Protein AF-A0A067MQ45-F1 (afdb_monomer_lite)

Foldseek 3Di:
DDDPVVLVVLVVCLVVVHDQLDADPQNDGQLLVCLLVLPLSSNLSSVVSPHDQAPDRVPQQGGSLLSLLLNLVPPNSLSSNVSVVVSVDDQCDAGPQQDGSLLSNLLNLPLVSNLSSLVSPHDQCRAGNQRDGSLLNNLQDADPCLVSSLSNNVSSVVSPRDQCGQTNVRDGSLNSNVVNVVPSSNVSSVVVPRDPDPPPPD

InterPro domains:
  IPR002110 Ankyrin repeat [PF12796] (8-52)
  IPR002110 Ankyrin repeat [PF12796] (65-139)
  IPR002110 Ankyrin repeat [PR01415] (27-42)
  IPR002110 Ankyrin repeat [PR01415] (152-166)
  IPR002110 Ankyrin repeat [PS50088] (26-58)
  IPR002110 Ankyrin repeat [PS50088] (97-129)
  IPR002110 Ankyrin repeat [PS50088] (169-196)
  IPR002110 Ankyrin repeat [SM00248] (26-56)
  IPR002110 Ankyrin repeat [SM00248] (60-93)
  IPR002110 Ankyrin repeat [SM00248] (97-126)
  IPR002110 Ankyrin repeat [SM00248] (130-165)
  IPR002110 Ankyrin repeat [SM00248] (169-198)
  IPR036770 Ankyrin repeat-containing domain superfamily [G3DSA:1.25.40.20] (3-74)
  IPR036770 Ankyrin repeat-containing domain superfamily [G3DSA:1.25.40.20] (75-199)
  IPR036770 Ankyrin repeat-containing domain superfamily [SSF48403] (8-195)

pLDDT: mean 80.46, std 13.32, range [39.53, 97.0]

Radius of gyration: 18.68 Å; chains: 1; bounding box: 40×32×55 Å

Organism: Botryobasidium botryosum (strain FD-172 SS1) (NCBI:txid930990)

Structure (mmCIF, N/CA/C/O backbone):
data_AF-A0A067MQ45-F1
#
_entry.id   AF-A0A067MQ45-F1
#
loop_
_atom_site.group_PDB
_atom_site.id
_atom_site.type_symbol
_atom_site.label_atom_id
_atom_site.label_alt_id
_atom_site.label_comp_id
_atom_site.label_asym_id
_atom_site.label_entity_id
_atom_site.label_seq_id
_atom_site.pdbx_PDB_ins_code
_atom_site.Cartn_x
_atom_site.Cartn_y
_atom_site.Cartn_z
_atom_site.occupancy
_atom_site.B_iso_or_equiv
_atom_site.auth_seq_id
_atom_site.auth_comp_id
_atom_site.auth_asym_id
_atom_site.auth_atom_id
_atom_site.pdbx_PDB_model_num
ATOM 1 N N 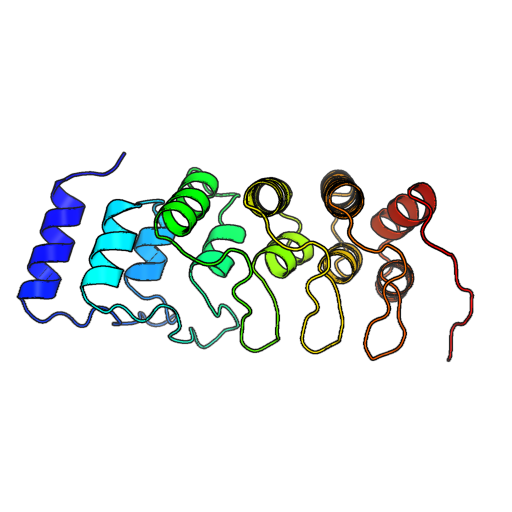. MET A 1 1 ? 11.418 15.035 -13.077 1.00 39.53 1 MET A N 1
ATOM 2 C CA . MET A 1 1 ? 11.837 15.432 -14.441 1.00 39.53 1 MET A CA 1
ATOM 3 C C . MET A 1 1 ? 12.408 14.201 -15.114 1.00 39.53 1 MET A C 1
ATOM 5 O O . MET A 1 1 ? 13.489 13.767 -14.723 1.00 39.53 1 MET A O 1
ATOM 9 N N . ASP A 1 2 ? 11.656 13.611 -16.039 1.00 48.12 2 ASP A N 1
ATOM 10 C CA . ASP A 1 2 ? 12.156 12.542 -16.904 1.00 48.12 2 ASP A CA 1
ATOM 11 C C . ASP A 1 2 ? 13.201 13.129 -17.858 1.00 48.12 2 ASP A C 1
ATOM 13 O O . ASP A 1 2 ? 12.952 14.132 -18.528 1.00 48.12 2 ASP A O 1
ATOM 17 N N . HIS A 1 3 ? 14.404 12.555 -17.842 1.00 52.81 3 HIS A N 1
ATOM 18 C CA . HIS A 1 3 ? 15.462 12.908 -18.783 1.00 52.81 3 HIS A CA 1
ATOM 19 C C . HIS A 1 3 ? 15.323 11.986 -20.002 1.00 52.81 3 HIS A C 1
ATOM 21 O O . HIS A 1 3 ? 15.356 10.767 -19.803 1.00 52.81 3 HIS A O 1
ATOM 27 N N . PRO A 1 4 ? 15.213 12.519 -21.233 1.00 56.16 4 PRO A N 1
ATOM 28 C CA . PRO A 1 4 ? 15.066 11.706 -22.448 1.00 56.16 4 PRO A CA 1
ATOM 29 C C . PRO A 1 4 ? 16.222 10.707 -22.628 1.00 56.16 4 PRO A C 1
ATOM 31 O O . PRO A 1 4 ? 16.017 9.588 -23.090 1.00 56.16 4 PRO A O 1
ATOM 34 N N . ASP A 1 5 ? 17.409 11.060 -22.131 1.00 58.41 5 ASP A N 1
ATOM 35 C CA . ASP A 1 5 ? 18.609 10.216 -22.159 1.00 58.41 5 ASP A CA 1
ATOM 36 C C . ASP A 1 5 ? 18.443 8.912 -21.352 1.00 58.41 5 ASP A C 1
ATOM 38 O O . ASP A 1 5 ? 19.086 7.903 -21.638 1.00 58.41 5 ASP A O 1
ATOM 42 N N . GLY A 1 6 ? 17.587 8.915 -20.322 1.00 65.50 6 GLY A N 1
ATOM 43 C CA . GLY A 1 6 ? 17.331 7.742 -19.484 1.00 65.50 6 GLY A CA 1
ATOM 44 C C . GLY A 1 6 ? 16.477 6.691 -20.191 1.00 65.50 6 GLY A C 1
ATOM 45 O O . GLY A 1 6 ? 16.764 5.500 -20.087 1.00 65.50 6 GLY A O 1
ATOM 46 N N . GLU A 1 7 ? 15.461 7.124 -20.937 1.00 68.00 7 GLU A N 1
ATOM 47 C CA . GLU A 1 7 ? 14.627 6.236 -21.755 1.00 68.00 7 GLU A CA 1
ATOM 48 C C . GLU A 1 7 ? 15.438 5.635 -22.903 1.00 68.00 7 GLU A C 1
ATOM 50 O O . GLU A 1 7 ? 15.385 4.427 -23.131 1.00 68.00 7 GLU A O 1
ATOM 55 N N . GLU A 1 8 ? 16.245 6.462 -23.573 1.00 71.12 8 GLU A N 1
ATOM 56 C CA . GLU A 1 8 ? 17.115 6.032 -24.667 1.00 71.12 8 GLU A CA 1
ATOM 57 C C . GLU A 1 8 ? 18.181 5.035 -24.183 1.00 71.12 8 GLU A C 1
ATOM 59 O O . GLU A 1 8 ? 18.433 4.025 -24.841 1.00 71.12 8 GLU A O 1
ATOM 64 N N . ALA A 1 9 ? 18.733 5.236 -22.982 1.00 69.88 9 ALA A N 1
ATOM 65 C CA . ALA A 1 9 ? 19.651 4.284 -22.363 1.00 69.88 9 ALA A CA 1
ATOM 66 C C . ALA A 1 9 ? 18.974 2.945 -22.014 1.00 69.88 9 ALA A C 1
ATOM 68 O O . ALA A 1 9 ? 19.552 1.886 -22.264 1.00 69.88 9 ALA A O 1
ATOM 69 N N . VAL A 1 10 ? 17.753 2.963 -21.462 1.00 72.38 10 VAL A N 1
ATOM 70 C CA . VAL A 1 10 ? 16.999 1.730 -21.166 1.00 72.38 10 VAL A CA 1
ATOM 71 C C . VAL A 1 10 ? 16.640 0.993 -22.459 1.00 72.38 10 VAL A C 1
ATOM 73 O O . VAL A 1 10 ? 16.817 -0.225 -22.525 1.00 72.38 10 VAL A O 1
ATOM 76 N N . LEU A 1 11 ? 16.206 1.713 -23.500 1.00 75.62 11 LEU A N 1
ATOM 77 C CA . LEU A 1 11 ? 15.949 1.173 -24.840 1.00 75.62 11 LEU A CA 1
ATOM 78 C C . LEU A 1 11 ? 17.195 0.489 -25.411 1.00 75.62 11 LEU A C 1
ATOM 80 O O . LEU A 1 11 ? 17.139 -0.693 -25.750 1.00 75.62 11 LEU A O 1
ATOM 84 N N . ALA A 1 12 ? 18.323 1.201 -25.442 1.00 75.75 12 ALA A N 1
ATOM 85 C CA . ALA A 1 12 ? 19.580 0.696 -25.983 1.00 75.75 12 ALA A CA 1
ATOM 86 C C . ALA A 1 1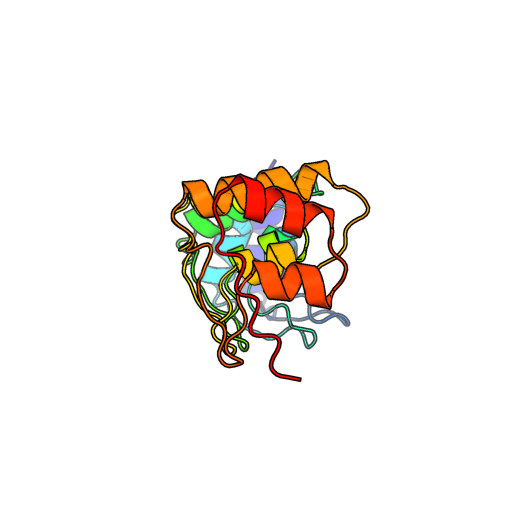2 ? 20.080 -0.550 -25.236 1.00 75.75 12 ALA A C 1
ATOM 88 O O . ALA A 1 12 ? 20.559 -1.496 -25.861 1.00 75.75 12 ALA A O 1
ATOM 89 N N . LEU A 1 13 ? 19.940 -0.587 -23.906 1.00 74.62 13 LEU A N 1
ATOM 90 C CA . LEU A 1 13 ? 20.310 -1.754 -23.101 1.00 74.62 13 LEU A CA 1
ATOM 91 C C . LEU A 1 13 ? 19.409 -2.959 -23.397 1.00 74.62 13 LEU A C 1
ATOM 93 O O . LEU A 1 13 ? 19.915 -4.069 -23.558 1.00 74.62 13 LEU A O 1
ATOM 97 N N . CYS A 1 14 ? 18.094 -2.755 -23.514 1.00 75.69 14 CYS A N 1
ATOM 98 C CA . CYS A 1 14 ? 17.163 -3.830 -23.863 1.00 75.69 14 CYS A CA 1
ATOM 99 C C . CYS A 1 14 ? 17.431 -4.373 -25.277 1.00 75.69 14 CYS A C 1
ATOM 101 O O . CYS A 1 14 ? 17.439 -5.587 -25.472 1.00 75.69 14 CYS A O 1
ATOM 103 N N . ASP A 1 15 ? 17.695 -3.495 -26.250 1.00 82.69 15 ASP A N 1
ATOM 104 C CA . ASP A 1 15 ? 18.015 -3.878 -27.635 1.00 82.69 15 ASP A CA 1
ATOM 105 C C . ASP A 1 15 ? 19.365 -4.605 -27.742 1.00 82.69 15 ASP A C 1
ATOM 107 O O . ASP A 1 15 ? 19.533 -5.492 -28.579 1.00 82.69 15 ASP A O 1
ATOM 111 N N . ALA A 1 16 ? 20.308 -4.300 -26.846 1.00 82.19 16 ALA A N 1
ATOM 112 C CA . ALA A 1 16 ? 21.576 -5.015 -26.710 1.00 82.19 16 ALA A CA 1
ATOM 113 C C . ALA A 1 16 ? 21.449 -6.385 -26.005 1.00 82.19 16 ALA A C 1
ATOM 115 O O . ALA A 1 16 ? 22.457 -7.064 -25.799 1.00 82.19 16 ALA A O 1
ATOM 116 N N . GLY A 1 17 ? 20.235 -6.808 -25.634 1.00 77.81 17 GLY A N 1
ATOM 117 C CA . GLY A 1 17 ? 19.975 -8.094 -24.985 1.00 77.81 17 GLY A CA 1
ATOM 118 C C . GLY A 1 17 ? 20.207 -8.096 -23.473 1.00 77.81 17 GLY A C 1
ATOM 119 O O . GLY A 1 17 ? 20.392 -9.167 -22.890 1.00 77.81 17 GLY A O 1
ATOM 120 N N . ALA A 1 18 ? 20.213 -6.928 -22.819 1.00 81.69 18 ALA A N 1
ATOM 121 C CA . ALA A 1 18 ? 20.255 -6.872 -21.363 1.00 81.69 18 ALA A CA 1
ATOM 122 C C . ALA A 1 18 ? 19.034 -7.583 -20.763 1.00 81.69 18 ALA A C 1
ATOM 124 O O . ALA A 1 18 ? 17.902 -7.432 -21.224 1.00 81.69 18 ALA A O 1
ATOM 125 N N . ASN A 1 19 ? 19.261 -8.345 -19.695 1.00 81.50 19 ASN A N 1
ATOM 126 C CA . ASN A 1 19 ? 18.177 -8.963 -18.948 1.00 81.50 19 ASN A CA 1
ATOM 127 C C . ASN A 1 19 ? 17.390 -7.876 -18.194 1.00 81.50 19 ASN A C 1
ATOM 129 O O . ASN A 1 19 ? 17.877 -7.341 -17.198 1.00 81.50 19 ASN A O 1
ATOM 133 N N . VAL A 1 20 ? 16.170 -7.583 -18.652 1.00 80.75 20 VAL A N 1
ATOM 134 C CA . VAL A 1 20 ? 15.252 -6.591 -18.054 1.00 80.75 20 VAL A CA 1
ATOM 135 C C . VAL A 1 20 ? 14.877 -6.900 -16.600 1.00 80.75 20 VAL A C 1
ATOM 137 O O . VAL A 1 20 ? 14.512 -5.996 -15.852 1.00 80.75 20 VAL A O 1
ATOM 140 N N . ASP A 1 21 ? 15.047 -8.158 -16.191 1.00 78.00 21 ASP A N 1
ATOM 141 C CA . ASP A 1 21 ? 14.803 -8.665 -14.841 1.00 78.00 21 ASP A CA 1
ATOM 142 C C . ASP A 1 21 ? 16.099 -8.962 -14.075 1.00 78.00 21 ASP A C 1
ATOM 144 O O . ASP A 1 21 ? 16.091 -9.732 -13.110 1.00 78.00 21 ASP A O 1
ATOM 148 N N . ALA A 1 22 ? 17.240 -8.426 -14.515 1.00 81.75 22 ALA A N 1
ATOM 149 C CA . ALA A 1 22 ? 18.477 -8.544 -13.756 1.00 81.75 22 ALA A CA 1
ATOM 150 C C . ALA A 1 22 ? 18.277 -7.929 -12.366 1.00 81.75 22 ALA A C 1
ATOM 152 O O . ALA A 1 22 ? 17.942 -6.754 -12.249 1.00 81.75 22 ALA A O 1
ATOM 153 N N . ALA A 1 23 ? 18.465 -8.730 -11.323 1.00 76.94 23 ALA A N 1
ATOM 154 C CA . ALA A 1 23 ? 18.352 -8.278 -9.947 1.00 76.94 23 ALA A CA 1
ATOM 155 C C . ALA A 1 23 ? 19.742 -7.984 -9.368 1.00 76.94 23 ALA A C 1
ATOM 157 O O . ALA A 1 23 ? 20.700 -8.708 -9.654 1.00 76.94 23 ALA A O 1
ATOM 158 N N . ASP A 1 24 ? 19.851 -6.928 -8.561 1.00 76.56 24 ASP A N 1
ATOM 159 C CA . ASP A 1 24 ? 21.044 -6.663 -7.756 1.00 76.56 24 ASP A CA 1
ATOM 160 C C . ASP A 1 24 ? 21.171 -7.663 -6.584 1.00 76.56 24 ASP A C 1
ATOM 162 O O . ASP A 1 24 ? 20.350 -8.565 -6.401 1.00 76.56 24 ASP A O 1
ATOM 166 N N . VAL A 1 25 ? 22.205 -7.498 -5.753 1.00 72.50 25 VAL A N 1
ATOM 167 C CA . VAL A 1 25 ? 22.440 -8.341 -4.560 1.00 72.50 25 VAL A CA 1
ATOM 168 C C . VAL A 1 25 ? 21.334 -8.246 -3.499 1.00 72.50 25 VAL A C 1
ATOM 170 O O . VAL A 1 25 ? 21.333 -9.019 -2.546 1.00 72.50 25 VAL A O 1
ATOM 173 N N . HIS A 1 26 ? 20.416 -7.292 -3.643 1.00 65.94 26 HIS A N 1
ATOM 174 C CA . HIS A 1 26 ? 19.268 -7.075 -2.771 1.00 65.94 26 HIS A CA 1
ATOM 175 C C . HIS A 1 26 ? 17.949 -7.511 -3.427 1.00 65.94 26 HIS A C 1
ATOM 177 O O . HIS A 1 26 ? 16.891 -7.366 -2.819 1.00 65.94 26 HIS A O 1
ATOM 183 N N . GLY A 1 27 ? 17.990 -8.055 -4.647 1.00 70.81 27 GLY A N 1
ATOM 184 C CA . GLY A 1 27 ? 16.801 -8.474 -5.382 1.00 70.81 27 GLY A CA 1
ATOM 185 C C . GLY A 1 27 ? 16.103 -7.349 -6.158 1.00 70.81 27 GLY A C 1
ATOM 186 O O . GLY A 1 27 ? 15.034 -7.587 -6.717 1.00 70.81 27 GLY A O 1
ATOM 187 N N . HIS A 1 28 ? 16.665 -6.137 -6.224 1.00 73.81 28 HIS A N 1
ATOM 188 C CA . HIS A 1 28 ? 16.065 -5.023 -6.958 1.00 73.81 28 HIS A CA 1
ATOM 189 C C . HIS A 1 28 ? 16.330 -5.134 -8.459 1.00 73.81 28 HIS A C 1
ATOM 191 O O . HIS A 1 28 ? 17.472 -5.214 -8.909 1.00 73.81 28 HIS A O 1
ATOM 197 N N . THR A 1 29 ? 15.255 -5.077 -9.239 1.00 79.38 29 THR A N 1
ATOM 198 C CA . THR A 1 29 ? 15.286 -5.056 -10.710 1.00 79.38 29 THR A CA 1
ATOM 199 C C . THR A 1 29 ? 15.282 -3.621 -11.254 1.00 79.38 29 THR A C 1
ATOM 201 O O . THR A 1 29 ? 14.908 -2.693 -10.530 1.00 79.38 29 THR A O 1
ATOM 204 N N . PRO A 1 30 ? 15.602 -3.397 -12.545 1.00 81.12 30 PRO A N 1
ATOM 205 C CA . PRO A 1 30 ? 15.417 -2.103 -13.203 1.00 81.12 30 PRO A CA 1
ATOM 206 C C . PRO A 1 30 ? 14.037 -1.475 -12.959 1.00 81.12 30 PRO A C 1
ATOM 208 O O . PRO A 1 30 ? 13.935 -0.262 -12.776 1.00 81.12 30 PRO A O 1
ATOM 211 N N . LEU A 1 31 ? 12.985 -2.299 -12.874 1.00 79.88 31 LEU A N 1
ATOM 212 C CA . LEU A 1 31 ? 11.622 -1.844 -12.594 1.00 79.88 31 LEU A CA 1
ATOM 213 C C . LEU A 1 31 ? 11.489 -1.231 -11.189 1.00 79.88 31 LEU A C 1
ATOM 215 O O . LEU A 1 31 ? 10.823 -0.210 -11.035 1.00 79.88 31 LEU A O 1
ATOM 219 N N . HIS A 1 32 ? 12.175 -1.781 -10.180 1.00 76.31 32 HIS A N 1
ATOM 220 C CA . HIS A 1 32 ? 12.208 -1.199 -8.832 1.00 76.31 32 HIS A CA 1
ATOM 221 C C . HIS A 1 32 ? 12.852 0.189 -8.835 1.00 76.31 32 HIS A C 1
ATOM 223 O O . HIS A 1 32 ? 12.343 1.108 -8.195 1.00 76.31 32 HIS A O 1
ATOM 229 N N . TYR A 1 33 ? 13.938 0.370 -9.589 1.00 78.69 33 TYR A N 1
ATOM 230 C CA . TYR A 1 33 ? 14.599 1.670 -9.704 1.00 78.69 33 TYR A CA 1
ATOM 231 C C . TYR A 1 33 ? 13.775 2.683 -10.500 1.00 78.69 33 TYR A C 1
ATOM 233 O O . TYR A 1 33 ? 13.731 3.851 -10.118 1.00 78.69 33 TYR A O 1
ATOM 241 N N . ALA A 1 34 ? 13.095 2.260 -11.568 1.00 79.56 34 ALA A N 1
ATOM 242 C CA . ALA A 1 34 ? 12.186 3.123 -12.325 1.00 79.56 34 ALA A CA 1
ATOM 243 C C . ALA A 1 34 ? 11.055 3.655 -11.432 1.00 79.56 34 ALA A C 1
ATOM 245 O O . ALA A 1 34 ? 10.791 4.861 -11.408 1.00 79.56 34 ALA A O 1
ATOM 246 N N . VAL A 1 35 ? 10.472 2.773 -10.614 1.00 77.81 35 VAL A N 1
ATOM 247 C CA . VAL A 1 35 ? 9.487 3.140 -9.592 1.00 77.81 35 VAL A CA 1
ATOM 248 C C . VAL A 1 35 ? 10.094 4.050 -8.534 1.00 77.81 35 VAL A C 1
ATOM 250 O O . VAL A 1 35 ? 9.518 5.088 -8.236 1.00 77.81 35 VAL A O 1
ATOM 253 N N . TRP A 1 36 ? 11.282 3.741 -8.014 1.00 75.44 36 TRP A N 1
ATOM 254 C CA . TRP A 1 36 ? 11.955 4.598 -7.035 1.00 75.44 36 TRP A CA 1
ATOM 255 C C . TRP A 1 36 ? 12.195 6.023 -7.549 1.00 75.44 36 TRP A C 1
ATOM 257 O O . TRP A 1 36 ? 12.097 6.994 -6.798 1.00 75.44 36 TRP A O 1
ATOM 267 N N . ARG A 1 37 ? 12.464 6.162 -8.850 1.00 75.56 37 ARG A N 1
ATOM 268 C CA . ARG A 1 37 ? 12.640 7.455 -9.517 1.00 75.56 37 ARG A CA 1
ATOM 269 C C . ARG A 1 37 ? 11.327 8.171 -9.826 1.00 75.56 37 ARG A C 1
ATOM 271 O O . ARG A 1 37 ? 11.386 9.366 -10.104 1.00 75.56 37 ARG A O 1
ATOM 278 N N . GLY A 1 38 ? 10.187 7.485 -9.761 1.00 72.06 38 GLY A N 1
ATOM 279 C CA . GLY A 1 38 ? 8.877 8.016 -10.142 1.00 72.06 38 GLY A CA 1
ATOM 280 C C . GLY A 1 38 ? 8.644 8.104 -11.654 1.00 72.06 38 GLY A C 1
ATOM 281 O O . GLY A 1 38 ? 7.696 8.756 -12.078 1.00 72.06 38 GLY A O 1
ATOM 282 N N . SER A 1 39 ? 9.489 7.468 -12.471 1.00 77.50 39 SER A N 1
ATOM 283 C CA . SER A 1 39 ? 9.474 7.627 -13.932 1.00 77.50 39 SER A CA 1
ATOM 284 C C . SER A 1 39 ? 8.424 6.725 -14.588 1.00 77.50 39 SER A C 1
ATOM 286 O O . SER A 1 39 ? 8.644 5.520 -14.745 1.00 77.50 39 SER A O 1
ATOM 288 N N . ALA A 1 40 ? 7.286 7.304 -14.987 1.00 73.25 40 ALA A N 1
ATOM 289 C CA . ALA A 1 40 ? 6.215 6.587 -15.690 1.00 73.25 40 ALA A CA 1
ATOM 290 C C . ALA A 1 40 ? 6.706 5.969 -16.997 1.00 73.25 40 ALA A C 1
ATOM 292 O O . ALA A 1 40 ? 6.447 4.795 -17.266 1.00 73.25 40 ALA A O 1
ATOM 293 N N . SER A 1 41 ? 7.459 6.73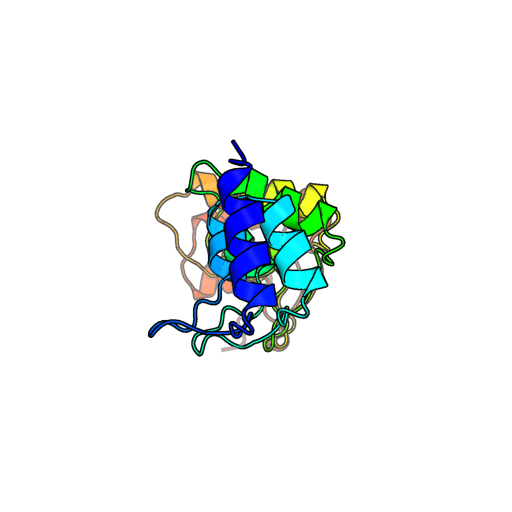8 -17.784 1.00 77.06 41 SER A N 1
ATOM 294 C CA . SER A 1 41 ? 7.983 6.280 -19.066 1.00 77.06 41 SER A CA 1
ATOM 295 C C . SER A 1 41 ? 8.921 5.088 -18.911 1.00 77.06 41 SER A C 1
ATOM 297 O O . SER A 1 41 ? 8.790 4.110 -19.643 1.00 77.06 41 SER A O 1
ATOM 299 N N . ALA A 1 42 ? 9.832 5.118 -17.930 1.00 79.81 42 ALA A N 1
ATOM 300 C CA . ALA A 1 42 ? 10.743 4.002 -17.689 1.00 79.81 42 ALA A CA 1
ATOM 301 C C . ALA A 1 42 ? 9.998 2.748 -17.203 1.00 79.81 42 ALA A C 1
ATOM 303 O O . ALA A 1 42 ? 10.322 1.643 -17.634 1.00 79.81 42 ALA A O 1
ATOM 304 N N . VAL A 1 43 ? 8.978 2.907 -16.351 1.00 78.44 43 VAL A N 1
ATOM 305 C CA . VAL A 1 43 ? 8.103 1.804 -15.918 1.00 78.44 43 VAL A CA 1
ATOM 306 C C . VAL A 1 43 ? 7.399 1.171 -17.121 1.00 78.44 43 VAL A C 1
ATOM 308 O O . VAL A 1 43 ? 7.480 -0.042 -17.310 1.00 78.44 43 VAL A O 1
ATOM 311 N N . GLN A 1 44 ? 6.762 1.985 -17.963 1.00 77.00 44 GLN A N 1
ATOM 312 C CA . GLN A 1 44 ? 6.063 1.533 -19.168 1.00 77.00 44 GLN A CA 1
ATOM 313 C C . GLN A 1 44 ? 6.993 0.826 -20.147 1.00 77.00 44 GLN A C 1
ATOM 315 O O . GLN A 1 44 ? 6.689 -0.259 -20.642 1.00 77.00 44 GLN A O 1
ATOM 320 N N . LEU A 1 45 ? 8.156 1.421 -20.399 1.00 81.00 45 LEU A N 1
ATOM 321 C CA . LEU A 1 45 ? 9.155 0.870 -21.294 1.00 81.00 45 LEU A CA 1
ATOM 322 C C . LEU A 1 45 ? 9.628 -0.503 -20.808 1.00 81.00 45 LEU A C 1
ATOM 324 O O . LEU A 1 45 ? 9.583 -1.461 -21.575 1.00 81.00 45 LEU A O 1
ATOM 328 N N . LEU A 1 46 ? 10.015 -0.629 -19.537 1.00 80.50 46 LEU A N 1
ATOM 329 C CA . LEU A 1 46 ? 10.471 -1.901 -18.972 1.00 80.50 46 LEU A CA 1
ATOM 330 C C . LEU A 1 46 ? 9.386 -2.983 -19.057 1.00 80.50 46 LEU A C 1
ATOM 332 O O . LEU A 1 46 ? 9.676 -4.109 -19.462 1.00 80.50 46 LEU A O 1
ATOM 336 N N . LEU A 1 47 ? 8.129 -2.637 -18.769 1.00 77.00 47 LEU A N 1
ATOM 337 C CA . LEU A 1 47 ? 7.000 -3.563 -18.901 1.00 77.00 47 LEU A CA 1
ATOM 338 C C . LEU A 1 47 ? 6.744 -3.964 -20.359 1.00 77.00 47 LEU A C 1
ATOM 340 O O . LEU A 1 47 ? 6.538 -5.144 -20.637 1.00 77.00 47 LEU A O 1
ATOM 344 N N . SER A 1 48 ? 6.840 -3.024 -21.305 1.00 79.38 48 SER A N 1
ATOM 345 C CA . SER A 1 48 ? 6.707 -3.308 -22.743 1.00 79.38 48 SER A CA 1
ATOM 346 C C . SER A 1 48 ? 7.794 -4.254 -23.270 1.00 79.38 48 SER A C 1
ATOM 348 O O . SER A 1 48 ? 7.571 -4.980 -24.237 1.00 79.38 48 SER A O 1
ATOM 350 N N . ARG A 1 49 ? 8.961 -4.282 -22.612 1.00 80.38 49 ARG A N 1
ATOM 351 C CA . ARG A 1 49 ? 10.069 -5.205 -22.899 1.00 80.38 49 ARG A CA 1
ATOM 352 C C . ARG A 1 49 ? 9.990 -6.514 -22.105 1.00 80.38 49 ARG A C 1
ATOM 354 O O . ARG A 1 49 ? 10.916 -7.316 -22.171 1.00 80.38 49 ARG A O 1
ATOM 361 N N . GLY A 1 50 ? 8.885 -6.754 -21.398 1.00 72.81 50 GLY A N 1
ATOM 362 C C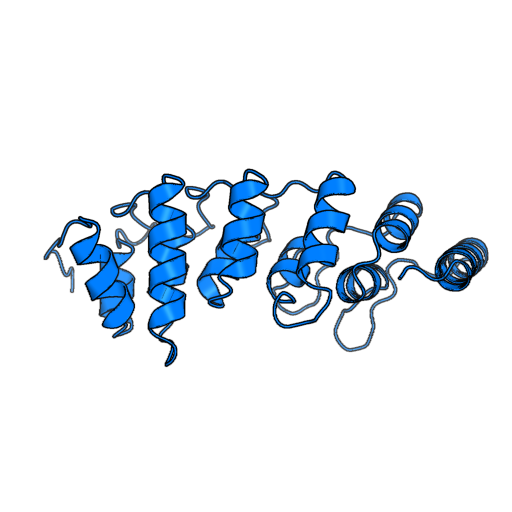A . GLY A 1 50 ? 8.621 -8.007 -20.696 1.00 72.81 50 GLY A CA 1
ATOM 363 C C . GLY A 1 50 ? 9.241 -8.102 -19.304 1.00 72.81 50 GLY A C 1
ATOM 364 O O . GLY A 1 50 ? 9.387 -9.219 -18.811 1.00 72.81 50 GLY A O 1
ATOM 365 N N . ALA A 1 51 ? 9.597 -6.975 -18.669 1.00 73.56 51 ALA A N 1
ATOM 366 C CA . ALA A 1 51 ? 9.997 -6.984 -17.264 1.00 73.56 51 ALA A CA 1
ATOM 367 C C . ALA A 1 51 ? 8.891 -7.631 -16.423 1.00 73.56 51 ALA A C 1
ATOM 369 O O . ALA A 1 51 ? 7.719 -7.247 -16.506 1.00 73.56 51 ALA A O 1
ATOM 370 N N . SER A 1 52 ? 9.245 -8.633 -15.624 1.00 65.44 52 SER A N 1
ATOM 371 C CA . SER A 1 52 ? 8.263 -9.346 -14.823 1.00 65.44 52 SER A CA 1
ATOM 372 C C . SER A 1 52 ? 7.804 -8.467 -13.662 1.00 65.44 52 SER A C 1
ATOM 374 O O . SER A 1 52 ? 8.564 -8.102 -12.767 1.00 65.44 52 SER A O 1
ATOM 376 N N . SER A 1 53 ? 6.506 -8.167 -13.643 1.00 56.81 53 SER A N 1
ATOM 377 C CA . SER A 1 53 ? 5.829 -7.395 -12.593 1.00 56.81 53 SER A CA 1
ATOM 378 C C . SER A 1 53 ? 5.889 -8.040 -11.198 1.00 56.81 53 SER A C 1
ATOM 380 O O . SER A 1 53 ? 5.496 -7.414 -10.214 1.00 56.81 53 SER A O 1
ATOM 382 N N . LEU A 1 54 ? 6.350 -9.294 -11.116 1.00 51.47 54 LEU A N 1
ATOM 383 C CA . LEU A 1 54 ? 6.129 -10.209 -9.994 1.00 51.47 54 LEU A CA 1
ATOM 384 C C . LEU A 1 54 ? 7.378 -10.987 -9.553 1.00 51.47 54 LEU A C 1
ATOM 386 O O . LEU A 1 54 ? 7.256 -11.903 -8.733 1.00 51.47 54 LEU A O 1
ATOM 390 N N . LYS A 1 55 ? 8.581 -10.699 -10.074 1.00 44.50 55 LYS A N 1
ATOM 391 C CA . LYS A 1 55 ? 9.767 -11.411 -9.577 1.00 44.50 55 LYS A CA 1
ATOM 392 C C . LYS A 1 55 ? 10.077 -10.974 -8.147 1.00 44.50 55 LYS A C 1
ATOM 394 O O . LYS A 1 55 ? 10.564 -9.874 -7.914 1.00 44.50 55 LYS A O 1
ATOM 399 N N . ARG A 1 56 ? 9.771 -11.890 -7.220 1.00 41.66 56 ARG A N 1
ATOM 400 C CA . ARG A 1 56 ? 10.198 -11.947 -5.817 1.00 41.66 56 ARG A CA 1
ATOM 401 C C . ARG A 1 56 ? 11.587 -11.326 -5.646 1.00 41.66 56 ARG A C 1
ATOM 403 O O . ARG A 1 56 ? 12.583 -11.967 -5.975 1.00 41.66 56 ARG A O 1
ATOM 410 N N . ALA A 1 57 ? 11.650 -10.138 -5.050 1.00 43.56 57 ALA A N 1
ATOM 411 C CA . ALA A 1 57 ? 12.737 -9.890 -4.118 1.00 43.56 57 ALA A CA 1
ATOM 412 C C . ALA A 1 57 ? 12.566 -10.911 -2.978 1.00 43.56 57 ALA A C 1
ATOM 414 O O . ALA A 1 57 ? 11.439 -11.195 -2.563 1.00 43.56 57 ALA A O 1
ATOM 415 N N . GLU A 1 58 ? 13.655 -11.519 -2.512 1.00 44.12 58 GLU A N 1
ATOM 416 C CA . GLU A 1 58 ? 13.641 -12.580 -1.488 1.00 44.12 58 GLU A CA 1
ATOM 417 C C . GLU A 1 58 ? 13.033 -12.142 -0.137 1.00 44.12 58 GLU A C 1
ATOM 419 O O . GLU A 1 58 ? 12.834 -12.969 0.748 1.00 44.12 58 GLU A O 1
ATOM 424 N N . SER A 1 59 ? 12.682 -10.864 0.018 1.00 47.59 59 SER A N 1
ATOM 425 C CA . SER A 1 59 ? 12.143 -10.254 1.229 1.00 47.59 59 SER A CA 1
ATOM 426 C C . SER A 1 59 ? 10.780 -9.596 0.985 1.00 47.59 59 SER A C 1
ATOM 428 O O . SER A 1 59 ? 10.720 -8.394 0.783 1.00 47.59 59 SER A O 1
ATOM 430 N N . ASP A 1 60 ? 9.684 -10.362 1.019 1.00 49.69 60 ASP A N 1
ATOM 431 C CA . ASP A 1 60 ? 8.268 -9.938 1.170 1.00 49.69 60 ASP A CA 1
ATOM 432 C C . ASP A 1 60 ? 7.675 -8.843 0.239 1.00 49.69 60 ASP A C 1
ATOM 434 O O . ASP A 1 60 ? 6.454 -8.709 0.147 1.00 49.69 60 ASP A O 1
ATOM 438 N N . ILE A 1 61 ? 8.475 -8.099 -0.522 1.00 53.69 61 ILE A N 1
ATOM 439 C CA . ILE A 1 61 ? 8.083 -6.995 -1.397 1.00 53.69 61 ILE A CA 1
ATOM 440 C C . ILE A 1 61 ? 7.687 -7.615 -2.740 1.00 53.69 61 ILE A C 1
ATOM 442 O O . ILE A 1 61 ? 8.506 -7.852 -3.624 1.00 53.69 61 ILE A O 1
ATOM 446 N N . CYS A 1 62 ? 6.404 -7.967 -2.849 1.00 61.84 62 CYS A N 1
ATOM 447 C CA . CYS A 1 62 ? 5.887 -8.786 -3.948 1.00 61.84 62 CYS A CA 1
ATOM 448 C C . CYS A 1 62 ? 5.496 -8.000 -5.212 1.00 61.84 62 CYS A C 1
ATOM 450 O O . CYS A 1 62 ? 5.342 -8.623 -6.258 1.00 61.84 62 CYS A O 1
ATOM 452 N N . SER A 1 63 ? 5.310 -6.672 -5.161 1.00 68.75 63 SER A N 1
ATOM 453 C CA . SER A 1 63 ? 5.063 -5.888 -6.382 1.00 68.75 63 SER A CA 1
ATOM 454 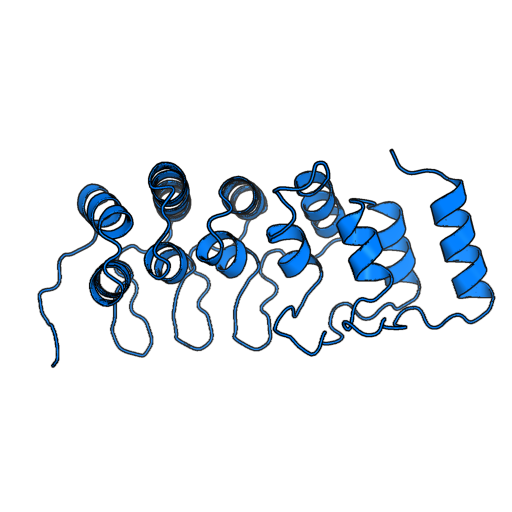C C . SER A 1 63 ? 5.656 -4.472 -6.327 1.00 68.75 63 SER A C 1
ATOM 456 O O . SER A 1 63 ? 5.744 -3.881 -5.246 1.00 68.75 63 SER A O 1
ATOM 458 N N . PRO A 1 64 ? 6.008 -3.882 -7.483 1.00 71.69 64 PRO A N 1
ATOM 459 C CA . PRO A 1 64 ? 6.446 -2.492 -7.584 1.00 71.69 64 PRO A CA 1
ATOM 460 C C . PRO A 1 64 ? 5.478 -1.482 -6.948 1.00 71.69 64 PRO A C 1
ATOM 462 O O . PRO A 1 64 ? 5.928 -0.496 -6.369 1.00 71.69 64 PRO A O 1
ATOM 465 N N . LEU A 1 65 ? 4.164 -1.747 -6.963 1.00 76.44 65 LEU A N 1
ATOM 466 C CA . LEU A 1 65 ? 3.170 -0.882 -6.316 1.00 76.4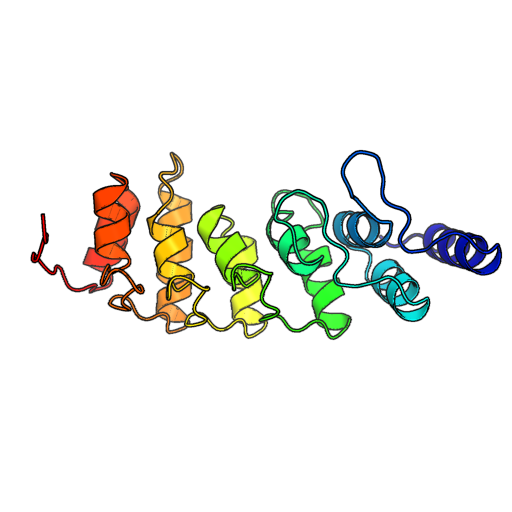4 65 LEU A CA 1
ATOM 467 C C . LEU A 1 65 ? 3.213 -0.963 -4.780 1.00 76.44 65 LEU A C 1
ATOM 469 O O . LEU A 1 65 ? 3.045 0.056 -4.105 1.00 76.44 65 LEU A O 1
ATOM 473 N N . HIS A 1 66 ? 3.518 -2.137 -4.215 1.00 77.31 66 HIS A N 1
ATOM 474 C CA . HIS A 1 66 ? 3.811 -2.265 -2.782 1.00 77.31 66 HIS A CA 1
ATOM 475 C C . HIS A 1 66 ? 5.034 -1.435 -2.399 1.00 77.31 66 HIS A C 1
ATOM 477 O O . HIS A 1 66 ? 4.987 -0.672 -1.436 1.00 77.31 66 HIS A O 1
ATOM 483 N N . TYR A 1 67 ? 6.106 -1.537 -3.191 1.00 74.12 67 TYR A N 1
ATOM 484 C CA . TYR A 1 67 ? 7.333 -0.781 -2.960 1.00 74.12 67 TYR A CA 1
ATOM 485 C C . TYR A 1 67 ? 7.086 0.732 -3.049 1.00 74.12 67 TYR A C 1
ATOM 487 O O . TYR A 1 67 ? 7.429 1.462 -2.121 1.00 74.12 67 TYR A O 1
ATOM 495 N N . ALA A 1 68 ? 6.393 1.201 -4.094 1.00 77.06 68 ALA A N 1
ATOM 496 C CA . ALA A 1 68 ? 6.028 2.610 -4.274 1.00 77.06 68 ALA A CA 1
ATOM 497 C C . ALA A 1 68 ? 5.253 3.179 -3.074 1.00 77.06 68 ALA A C 1
ATOM 499 O O . ALA A 1 68 ? 5.513 4.299 -2.635 1.00 77.06 68 ALA A O 1
ATOM 500 N N . SER A 1 69 ? 4.357 2.378 -2.492 1.00 77.06 69 SER A N 1
ATOM 501 C CA . SER A 1 69 ? 3.542 2.774 -1.337 1.00 77.06 69 SER A CA 1
ATOM 502 C C . SER A 1 69 ? 4.376 3.076 -0.083 1.00 77.06 69 SER A C 1
ATOM 504 O O . SER A 1 69 ? 3.954 3.860 0.767 1.00 77.06 69 SER A O 1
ATOM 506 N N . LEU A 1 70 ? 5.583 2.512 0.029 1.00 74.25 70 LEU A N 1
ATOM 507 C CA . LEU A 1 70 ? 6.520 2.794 1.124 1.00 74.25 70 LEU A CA 1
ATOM 508 C C . LEU A 1 70 ? 7.413 4.005 0.851 1.00 74.25 70 LEU A C 1
ATOM 510 O O . LEU A 1 70 ? 7.925 4.629 1.782 1.00 74.25 70 LEU A O 1
ATOM 514 N N . LEU A 1 71 ? 7.578 4.379 -0.417 1.00 72.88 71 LEU A N 1
ATOM 515 C CA . LEU A 1 71 ? 8.468 5.456 -0.835 1.00 72.88 71 LEU A CA 1
ATOM 516 C C . LEU A 1 71 ? 7.863 6.855 -0.686 1.00 72.88 71 LEU A C 1
ATOM 518 O O . LEU A 1 71 ? 8.504 7.820 -1.080 1.00 72.88 71 LEU A O 1
ATOM 522 N N . MET A 1 72 ? 6.687 7.033 -0.078 1.00 71.06 72 MET A N 1
ATOM 523 C CA . MET A 1 72 ? 6.078 8.370 0.079 1.00 71.06 72 MET A CA 1
ATOM 524 C C . MET A 1 72 ? 6.890 9.342 0.946 1.00 71.06 72 MET A C 1
ATOM 526 O O . MET A 1 72 ? 6.602 10.535 0.955 1.00 71.06 72 MET A O 1
ATOM 530 N N . SER A 1 73 ? 7.882 8.848 1.695 1.00 65.75 73 SER A N 1
ATOM 531 C CA . SER A 1 73 ? 8.854 9.706 2.389 1.00 65.75 73 SER A CA 1
ATOM 532 C C . SER A 1 73 ? 9.922 10.276 1.442 1.00 65.75 73 SER A C 1
ATOM 534 O O . SER A 1 73 ? 10.626 11.212 1.813 1.00 65.75 73 SER A O 1
ATOM 536 N N . HIS A 1 74 ? 10.050 9.730 0.230 1.00 65.44 74 HIS A N 1
ATOM 537 C CA . HIS A 1 74 ? 10.887 10.270 -0.834 1.00 65.44 74 HIS A CA 1
ATOM 538 C C . HIS A 1 74 ? 10.133 11.335 -1.644 1.00 65.44 74 HIS A C 1
ATOM 540 O O . HIS A 1 74 ? 8.913 11.238 -1.797 1.00 65.44 74 HIS A O 1
ATOM 546 N N . PRO A 1 75 ? 10.851 12.311 -2.234 1.00 66.06 75 PRO A N 1
ATOM 547 C CA . PRO A 1 75 ? 10.246 13.392 -3.017 1.00 66.06 75 PRO A CA 1
ATOM 548 C C . PRO A 1 75 ? 9.324 12.902 -4.143 1.00 66.06 75 PRO A C 1
ATOM 550 O O . PRO A 1 75 ? 8.326 13.551 -4.441 1.00 66.06 75 PRO A O 1
ATOM 553 N N . ASN A 1 76 ? 9.625 11.731 -4.711 1.00 69.06 76 ASN A N 1
ATOM 554 C CA . ASN A 1 76 ? 8.938 11.192 -5.884 1.00 69.06 76 ASN A CA 1
ATOM 555 C C . ASN A 1 76 ? 7.971 10.046 -5.540 1.00 69.06 76 ASN A C 1
ATOM 557 O O . ASN A 1 76 ? 7.468 9.390 -6.445 1.00 69.06 76 ASN A O 1
ATOM 561 N N . GLY A 1 77 ? 7.696 9.767 -4.259 1.00 73.50 77 GLY A N 1
ATOM 562 C CA . GLY A 1 77 ? 6.852 8.626 -3.879 1.00 73.50 77 GLY A CA 1
ATOM 563 C C . GLY A 1 77 ? 5.429 8.709 -4.442 1.00 73.50 77 GLY A C 1
ATOM 564 O O . GLY A 1 77 ? 4.913 7.731 -4.972 1.00 73.50 77 GLY A O 1
ATOM 565 N N . SER A 1 78 ? 4.820 9.899 -4.415 1.00 77.00 78 SER A N 1
ATOM 566 C CA . SER A 1 78 ? 3.496 10.125 -5.014 1.00 77.00 78 SER A CA 1
ATOM 567 C C . SER A 1 78 ? 3.513 9.958 -6.536 1.00 77.00 78 SER A C 1
ATOM 569 O O . SER A 1 78 ? 2.573 9.405 -7.102 1.00 77.00 78 SER A O 1
ATOM 571 N N . GLU A 1 79 ? 4.578 10.428 -7.195 1.00 80.44 79 GLU A N 1
ATOM 572 C CA . GLU A 1 79 ? 4.764 10.266 -8.642 1.00 80.44 79 GLU A CA 1
ATOM 573 C C . GLU A 1 79 ? 4.913 8.785 -8.989 1.00 80.44 79 GLU A C 1
ATOM 575 O O . GLU A 1 79 ? 4.237 8.313 -9.887 1.00 80.44 79 GLU A O 1
ATOM 580 N N . ALA A 1 80 ? 5.688 8.021 -8.217 1.00 79.00 80 ALA A N 1
ATOM 581 C CA . ALA A 1 80 ? 5.857 6.583 -8.406 1.00 79.00 80 ALA A CA 1
ATOM 582 C C . ALA A 1 80 ? 4.535 5.806 -8.374 1.00 79.00 80 ALA A C 1
ATOM 584 O O . ALA A 1 80 ? 4.303 4.953 -9.231 1.00 79.00 80 ALA A O 1
ATOM 585 N N . VAL A 1 81 ? 3.661 6.107 -7.407 1.00 81.44 81 VAL A N 1
ATOM 586 C CA . VAL A 1 81 ? 2.351 5.449 -7.308 1.00 81.44 81 VAL A CA 1
ATOM 587 C C . VAL A 1 81 ? 1.457 5.845 -8.485 1.00 81.44 81 VAL A C 1
ATOM 589 O O . VAL A 1 81 ? 0.894 4.964 -9.125 1.00 81.44 81 VAL A O 1
ATOM 592 N N . ASN A 1 82 ? 1.368 7.137 -8.820 1.00 83.06 82 ASN A N 1
ATOM 593 C CA . ASN A 1 82 ? 0.564 7.596 -9.960 1.00 83.06 82 ASN A CA 1
ATOM 594 C C . ASN A 1 82 ? 1.060 6.999 -11.283 1.00 83.06 82 ASN A C 1
ATOM 596 O O . ASN A 1 82 ? 0.267 6.451 -12.033 1.00 83.06 82 ASN A O 1
ATOM 600 N N . SER A 1 83 ? 2.372 7.010 -11.516 1.00 78.75 83 SER A N 1
ATOM 601 C CA . SER A 1 83 ? 3.026 6.435 -12.692 1.00 78.75 83 SER A CA 1
ATOM 602 C C . SER A 1 83 ? 2.695 4.953 -12.893 1.00 78.75 83 SER A C 1
ATOM 604 O O . SER A 1 83 ? 2.488 4.509 -14.020 1.00 78.75 83 SER A O 1
ATOM 606 N N . LEU A 1 84 ? 2.626 4.171 -11.810 1.00 79.25 84 LEU A N 1
ATOM 607 C CA . LEU A 1 84 ? 2.225 2.764 -11.874 1.00 79.25 84 LEU A CA 1
ATOM 608 C C . LEU A 1 84 ? 0.729 2.602 -12.166 1.00 79.25 84 LEU A C 1
ATOM 610 O O . LEU A 1 84 ? 0.353 1.755 -12.971 1.00 79.25 84 LEU A O 1
ATOM 614 N N . LEU A 1 85 ? -0.125 3.418 -11.550 1.00 82.06 85 LEU A N 1
ATOM 615 C CA . LEU A 1 85 ? -1.569 3.383 -11.798 1.00 82.06 85 LEU A CA 1
ATOM 616 C C . LEU A 1 85 ? -1.909 3.802 -13.237 1.00 82.06 85 LEU A C 1
ATOM 618 O O . LEU A 1 85 ? -2.693 3.126 -13.900 1.00 82.06 85 LEU A O 1
ATOM 622 N N . ASP A 1 86 ? -1.249 4.839 -13.757 1.00 81.62 86 ASP A N 1
ATOM 623 C CA . ASP A 1 86 ? -1.335 5.268 -15.159 1.00 81.62 86 ASP A CA 1
ATOM 624 C C . ASP A 1 86 ? -0.824 4.177 -16.111 1.00 81.62 86 ASP A C 1
ATOM 626 O O . ASP A 1 86 ? -1.272 4.074 -17.255 1.00 81.62 86 ASP A O 1
ATOM 630 N N . ALA A 1 87 ? 0.072 3.310 -15.626 1.00 72.06 87 ALA A N 1
ATOM 631 C CA . ALA A 1 87 ? 0.514 2.117 -16.333 1.00 72.06 87 ALA A CA 1
ATOM 632 C C . ALA A 1 87 ? -0.438 0.918 -16.264 1.00 72.06 87 ALA A C 1
ATOM 634 O O . ALA A 1 87 ? -0.097 -0.162 -16.745 1.00 72.06 87 ALA A O 1
ATOM 635 N N . GLY A 1 88 ? -1.645 1.106 -15.727 1.00 74.69 88 GLY A N 1
ATOM 636 C CA . GLY A 1 88 ? -2.691 0.088 -15.696 1.00 74.69 88 GLY A CA 1
ATOM 637 C C . GLY A 1 88 ? -2.488 -0.967 -14.613 1.00 74.69 88 GLY A C 1
ATOM 638 O O . GLY A 1 88 ? -3.088 -2.039 -14.688 1.00 74.69 88 GLY A O 1
ATOM 639 N N . TRP A 1 89 ? -1.645 -0.694 -13.615 1.00 78.50 89 TRP A N 1
ATOM 640 C CA . TRP A 1 89 ? -1.497 -1.588 -12.474 1.00 78.50 89 TRP A CA 1
ATOM 641 C C . TRP A 1 89 ? -2.768 -1.604 -11.637 1.00 78.50 89 TRP A C 1
ATOM 643 O O . TRP A 1 89 ? -3.302 -0.556 -11.273 1.00 78.50 89 TRP A O 1
ATOM 653 N N . ASP A 1 90 ? -3.214 -2.805 -11.276 1.00 83.06 90 ASP A N 1
ATOM 654 C CA . ASP A 1 90 ? -4.330 -2.955 -10.355 1.00 83.06 90 ASP A CA 1
ATOM 655 C C . ASP A 1 90 ? -3.901 -2.515 -8.949 1.00 83.06 90 ASP A C 1
ATOM 657 O O . ASP A 1 90 ? -3.011 -3.107 -8.324 1.00 83.06 90 ASP A O 1
ATOM 661 N N . VAL A 1 91 ? -4.569 -1.478 -8.443 1.00 87.50 91 VAL A N 1
ATOM 662 C CA . VAL A 1 91 ? -4.371 -0.921 -7.102 1.00 87.50 91 VAL A CA 1
ATOM 663 C C . VAL A 1 91 ? -4.602 -1.954 -5.991 1.00 87.50 91 VAL A C 1
ATOM 665 O O . VAL A 1 91 ? -4.042 -1.822 -4.903 1.00 87.50 91 VAL A O 1
ATOM 668 N N . ASN A 1 92 ? -5.370 -3.009 -6.275 1.00 88.56 92 ASN A N 1
ATOM 669 C CA . ASN A 1 92 ? -5.694 -4.094 -5.353 1.00 88.56 92 ASN A CA 1
ATOM 670 C C . ASN A 1 92 ? -4.834 -5.348 -5.554 1.00 88.56 92 ASN A C 1
ATOM 672 O O . ASN A 1 92 ? -5.128 -6.382 -4.956 1.00 88.56 92 ASN A O 1
ATOM 676 N N . THR A 1 93 ? -3.762 -5.271 -6.353 1.00 83.69 93 THR A N 1
ATOM 677 C CA . THR A 1 93 ? -2.855 -6.407 -6.580 1.00 83.69 93 THR A CA 1
ATOM 678 C C . THR A 1 93 ? -2.363 -6.974 -5.249 1.00 83.69 93 THR A C 1
ATOM 680 O O . THR A 1 93 ? -1.594 -6.324 -4.542 1.00 83.69 93 THR A O 1
ATOM 683 N N . ALA A 1 94 ? -2.769 -8.199 -4.925 1.00 82.69 94 ALA A N 1
ATOM 684 C CA . ALA A 1 94 ? -2.354 -8.871 -3.705 1.00 82.69 94 ALA A CA 1
ATOM 685 C C . ALA A 1 94 ? -0.985 -9.550 -3.876 1.00 82.69 94 ALA A C 1
ATOM 687 O O . ALA A 1 94 ? -0.712 -10.212 -4.879 1.00 82.69 94 ALA A O 1
ATOM 688 N N . GLY A 1 95 ? -0.118 -9.396 -2.877 1.00 75.56 95 GLY A N 1
ATOM 689 C CA . GLY A 1 95 ? 1.113 -10.163 -2.732 1.00 75.56 95 GLY A CA 1
ATOM 690 C C . GLY A 1 95 ? 0.857 -11.609 -2.294 1.00 75.56 95 GLY A C 1
ATOM 691 O O . GLY A 1 95 ? -0.274 -12.047 -2.100 1.00 75.56 95 GLY A O 1
ATOM 692 N N . SER A 1 96 ? 1.935 -12.367 -2.088 1.00 74.62 96 SER A N 1
ATOM 693 C CA . SER A 1 96 ? 1.851 -13.797 -1.734 1.00 74.62 96 SER A CA 1
ATOM 694 C C . SER A 1 96 ? 1.159 -14.090 -0.393 1.00 74.62 96 SER A C 1
ATOM 696 O O . SER A 1 96 ? 0.595 -15.166 -0.202 1.00 74.62 96 SER A O 1
ATOM 698 N N . ASN A 1 97 ? 1.167 -13.125 0.525 1.00 80.38 97 ASN A N 1
ATOM 699 C CA . ASN A 1 97 ? 0.476 -13.169 1.813 1.00 80.38 97 ASN A CA 1
ATOM 700 C C . ASN A 1 97 ? -0.948 -12.577 1.759 1.00 80.38 97 ASN A C 1
ATOM 702 O O . ASN A 1 97 ? -1.573 -12.409 2.805 1.00 80.38 97 ASN A O 1
ATOM 706 N N . GLY A 1 98 ? -1.449 -12.233 0.569 1.00 86.44 98 GLY A N 1
ATOM 707 C CA . GLY A 1 98 ? -2.738 -11.567 0.387 1.00 86.44 98 GLY A CA 1
ATOM 708 C C . GLY A 1 98 ? -2.703 -10.060 0.657 1.00 86.44 98 GLY A C 1
ATOM 709 O O . GLY A 1 98 ? -3.730 -9.400 0.549 1.00 86.44 98 GLY A O 1
ATOM 710 N N . TRP A 1 99 ? -1.545 -9.483 1.004 1.00 89.06 99 TRP A N 1
ATOM 711 C CA . TRP A 1 99 ? -1.462 -8.049 1.281 1.00 89.06 99 TRP A CA 1
ATOM 712 C C . TRP A 1 99 ? -1.594 -7.262 -0.007 1.00 89.06 99 TRP A C 1
ATOM 714 O O . TRP A 1 99 ? -0.888 -7.534 -0.969 1.00 89.06 99 TRP A O 1
ATOM 724 N N . THR A 1 100 ? -2.455 -6.254 0.009 1.00 91.38 100 THR A N 1
ATOM 725 C CA . THR A 1 100 ? -2.533 -5.231 -1.039 1.00 91.38 100 THR A CA 1
ATOM 726 C C . THR A 1 100 ? -1.601 -4.055 -0.709 1.00 91.38 100 THR A C 1
ATOM 728 O O . THR A 1 100 ? -1.164 -3.914 0.442 1.00 91.38 100 THR A O 1
ATOM 731 N N . PRO A 1 101 ? -1.336 -3.133 -1.652 1.00 90.00 101 PRO A N 1
ATOM 732 C CA . PRO A 1 101 ? -0.593 -1.903 -1.373 1.00 90.00 101 PRO A CA 1
ATOM 733 C C . PRO A 1 101 ? -1.165 -1.107 -0.192 1.00 90.00 101 PRO A C 1
ATOM 735 O O . PRO A 1 101 ? -0.415 -0.525 0.594 1.00 90.00 101 PRO A O 1
ATOM 738 N N . LEU A 1 102 ? -2.491 -1.146 -0.003 1.00 93.56 102 LEU A N 1
ATOM 739 C CA . LEU A 1 102 ? -3.162 -0.480 1.111 1.00 93.56 102 LEU A CA 1
ATOM 740 C C . LEU A 1 102 ? -2.832 -1.121 2.471 1.00 93.56 102 LEU A C 1
ATOM 742 O O . LEU A 1 102 ? -2.669 -0.391 3.449 1.00 93.56 102 LEU A O 1
ATOM 746 N N . HIS A 1 103 ? -2.656 -2.449 2.537 1.00 92.69 103 HIS A N 1
ATOM 747 C CA . HIS A 1 103 ? -2.191 -3.134 3.753 1.00 92.69 103 HIS A CA 1
ATOM 748 C C . HIS A 1 103 ? -0.798 -2.653 4.158 1.00 92.69 103 HIS A C 1
ATOM 750 O O . HIS A 1 103 ? -0.569 -2.321 5.320 1.00 92.69 103 HIS A O 1
ATOM 756 N N . TRP A 1 104 ? 0.118 -2.547 3.191 1.00 88.62 104 TRP A N 1
ATOM 757 C CA . TRP A 1 104 ? 1.468 -2.037 3.429 1.00 88.62 104 TRP A CA 1
ATOM 758 C C . TRP A 1 104 ? 1.438 -0.579 3.898 1.00 88.62 104 TRP A C 1
ATOM 760 O O . TRP A 1 104 ? 2.006 -0.249 4.939 1.00 88.62 104 TRP A O 1
ATOM 770 N N . ALA A 1 105 ? 0.724 0.297 3.188 1.00 90.00 105 ALA A N 1
ATOM 771 C CA . ALA A 1 105 ? 0.610 1.705 3.565 1.00 90.00 105 ALA A CA 1
ATOM 772 C C . ALA A 1 105 ? 0.034 1.894 4.985 1.00 90.00 105 ALA A C 1
ATOM 774 O O . ALA A 1 105 ? 0.485 2.772 5.731 1.00 90.00 105 ALA A O 1
ATOM 775 N N . ALA A 1 106 ? -0.926 1.047 5.371 1.00 91.69 106 ALA A N 1
ATOM 776 C CA . ALA A 1 106 ? -1.508 1.021 6.706 1.00 91.69 106 ALA A CA 1
ATOM 777 C C . ALA A 1 106 ? -0.523 0.502 7.768 1.00 91.69 106 ALA A C 1
ATOM 779 O O . ALA A 1 106 ? -0.319 1.183 8.770 1.00 91.69 106 ALA A O 1
ATOM 780 N N . GLN A 1 107 ? 0.130 -0.642 7.537 1.00 89.69 107 GLN A N 1
ATOM 781 C CA . GLN A 1 107 ? 1.105 -1.258 8.450 1.00 89.69 107 GLN A CA 1
ATOM 782 C C . GLN A 1 107 ? 2.289 -0.327 8.752 1.00 89.69 107 GLN A C 1
ATOM 784 O O . GLN A 1 107 ? 2.711 -0.203 9.899 1.00 89.69 107 GLN A O 1
ATOM 789 N N . PHE A 1 108 ? 2.835 0.331 7.727 1.00 86.00 108 PHE A N 1
ATOM 790 C CA . PHE A 1 108 ? 4.025 1.183 7.850 1.00 86.00 108 PHE A CA 1
ATOM 791 C C . PHE A 1 108 ? 3.703 2.643 8.195 1.00 86.00 108 PHE A C 1
ATOM 793 O O . PHE A 1 108 ? 4.587 3.501 8.189 1.00 86.00 108 PHE A O 1
ATOM 800 N N . HIS A 1 109 ? 2.439 2.935 8.511 1.00 88.38 109 HIS A N 1
ATOM 801 C CA . HIS A 1 109 ? 1.936 4.259 8.873 1.00 88.38 109 HIS A CA 1
ATOM 802 C C . HIS A 1 109 ? 2.361 5.364 7.905 1.00 88.38 109 HIS A C 1
ATOM 804 O O . HIS A 1 109 ? 2.973 6.363 8.305 1.00 88.38 109 HIS A O 1
ATOM 810 N N . VAL A 1 110 ? 1.994 5.194 6.635 1.00 88.38 110 VAL A N 1
ATOM 811 C CA . VAL A 1 110 ? 2.278 6.142 5.554 1.00 88.38 110 VAL A CA 1
ATOM 812 C C . VAL A 1 110 ? 0.969 6.812 5.100 1.00 88.38 110 VAL A C 1
ATOM 814 O O . VAL A 1 110 ? 0.350 6.361 4.135 1.00 88.38 110 VAL A O 1
ATOM 817 N N . PRO A 1 111 ? 0.502 7.901 5.756 1.00 89.44 111 PRO A N 1
ATOM 818 C CA . PRO A 1 111 ? -0.827 8.452 5.487 1.00 89.44 111 PRO A CA 1
ATOM 819 C C . PRO A 1 111 ? -1.006 8.936 4.050 1.00 89.44 111 PRO A C 1
ATOM 821 O O . PRO A 1 111 ? -2.074 8.763 3.474 1.00 89.44 111 PRO A O 1
ATOM 824 N N . SER A 1 112 ? 0.042 9.506 3.452 1.00 89.44 112 SER A N 1
ATOM 825 C CA . SER A 1 112 ? -0.005 9.973 2.067 1.00 89.44 112 SER A CA 1
ATOM 826 C C . SER A 1 112 ? -0.272 8.827 1.086 1.00 89.44 112 SER A C 1
ATOM 828 O O . SER A 1 112 ? -1.049 9.014 0.156 1.00 89.44 112 SER A O 1
ATOM 830 N N . ALA A 1 113 ? 0.323 7.644 1.303 1.00 89.12 113 ALA A N 1
ATOM 831 C CA . ALA A 1 113 ? 0.061 6.465 0.471 1.00 89.12 113 ALA A CA 1
ATOM 832 C C . ALA A 1 113 ? -1.370 5.976 0.667 1.00 89.12 113 ALA A C 1
ATOM 834 O O . ALA A 1 113 ? -2.062 5.746 -0.314 1.00 89.12 113 ALA A O 1
ATOM 835 N N . VAL A 1 114 ? -1.833 5.876 1.919 1.00 92.56 114 VAL A N 1
ATOM 836 C CA . VAL A 1 114 ? -3.212 5.464 2.228 1.00 92.56 114 VAL A CA 1
ATOM 837 C C . VAL A 1 114 ? -4.215 6.354 1.496 1.00 92.56 114 VAL A C 1
ATOM 839 O O . VAL A 1 114 ? -5.077 5.852 0.785 1.00 92.56 114 VAL A O 1
ATOM 842 N N . LEU A 1 115 ? -4.073 7.677 1.606 1.00 93.31 115 LEU A N 1
ATOM 843 C CA . LEU A 1 115 ? -4.979 8.625 0.956 1.00 93.31 115 LEU A CA 1
ATOM 844 C C . LEU A 1 115 ? -4.944 8.522 -0.574 1.00 93.31 115 LEU A C 1
ATOM 846 O O . LEU A 1 115 ? -5.995 8.578 -1.211 1.00 93.31 115 LEU A O 1
ATOM 850 N N . LEU A 1 116 ? -3.756 8.370 -1.165 1.00 91.38 116 LEU A N 1
ATOM 851 C CA . LEU A 1 116 ? -3.601 8.246 -2.614 1.00 91.38 116 LEU A CA 1
ATOM 852 C C . LEU A 1 116 ? -4.209 6.931 -3.120 1.00 91.38 116 LEU A C 1
ATOM 854 O O . LEU A 1 116 ? -5.020 6.958 -4.040 1.00 91.38 116 LEU A O 1
ATOM 858 N N . LEU A 1 117 ? -3.888 5.803 -2.484 1.00 92.50 117 LEU A N 1
ATOM 859 C CA . LEU A 1 117 ? -4.407 4.484 -2.849 1.00 92.50 117 LEU A CA 1
ATOM 860 C C . LEU A 1 117 ? -5.934 4.420 -2.718 1.00 92.50 117 LEU A C 1
ATOM 862 O O . LEU A 1 117 ? -6.602 3.945 -3.630 1.00 92.50 117 LEU A O 1
ATOM 866 N N . LEU A 1 118 ? -6.506 4.963 -1.637 1.00 95.31 118 LEU A N 1
ATOM 867 C CA . LEU A 1 118 ? -7.962 5.052 -1.476 1.00 95.31 118 LEU A CA 1
ATOM 868 C C . LEU A 1 118 ? -8.602 5.913 -2.572 1.00 95.31 118 LEU A C 1
ATOM 870 O O . LEU A 1 118 ? -9.621 5.531 -3.142 1.00 95.31 118 LEU A O 1
ATOM 874 N N . LYS A 1 119 ? -7.985 7.049 -2.924 1.00 94.25 119 LYS A N 1
ATOM 875 C CA . LYS A 1 119 ? -8.443 7.891 -4.041 1.00 94.25 119 LYS A CA 1
ATOM 876 C C . LYS A 1 119 ? -8.358 7.160 -5.387 1.00 94.25 119 LYS A C 1
ATOM 878 O O . LYS A 1 119 ? -9.186 7.409 -6.258 1.00 94.25 119 LYS A O 1
ATOM 883 N N . ALA A 1 120 ? -7.383 6.270 -5.543 1.00 90.25 120 ALA A N 1
ATOM 884 C CA . ALA A 1 120 ? -7.209 5.417 -6.712 1.00 90.25 120 ALA A CA 1
ATOM 885 C C . ALA A 1 120 ? -8.145 4.190 -6.735 1.00 90.25 120 ALA A C 1
ATOM 887 O O . ALA A 1 120 ? -8.082 3.406 -7.676 1.00 90.25 120 ALA A O 1
ATOM 888 N N . GLY A 1 121 ? -9.023 4.021 -5.737 1.00 93.75 121 GLY A N 1
ATOM 889 C CA . GLY A 1 121 ? -9.992 2.923 -5.689 1.00 93.75 121 GLY A CA 1
ATOM 890 C C . GLY A 1 121 ? -9.484 1.651 -5.006 1.00 93.75 121 GLY A C 1
ATOM 891 O O . GLY A 1 121 ? -10.027 0.575 -5.254 1.00 93.75 121 GLY A O 1
ATOM 892 N N . ALA A 1 122 ? -8.456 1.749 -4.157 1.00 95.12 122 ALA A N 1
ATOM 893 C CA . ALA A 1 122 ? -8.067 0.639 -3.293 1.00 95.12 122 ALA A CA 1
ATOM 894 C C . ALA A 1 122 ? -9.235 0.226 -2.390 1.00 95.12 122 ALA A C 1
ATOM 896 O O . ALA A 1 122 ? -9.868 1.080 -1.769 1.00 95.12 122 ALA A O 1
ATOM 897 N N . ASP A 1 123 ? -9.486 -1.077 -2.292 1.00 96.81 123 ASP A N 1
ATOM 898 C CA . ASP A 1 123 ? -10.537 -1.638 -1.452 1.00 96.81 123 ASP A CA 1
ATOM 899 C C . ASP A 1 123 ? -10.112 -1.598 0.030 1.00 96.81 123 ASP A C 1
ATOM 901 O O . ASP A 1 123 ? -9.199 -2.330 0.435 1.00 96.81 123 ASP A O 1
ATOM 905 N N . PRO A 1 124 ? -10.762 -0.774 0.876 1.00 96.75 124 PRO A N 1
ATOM 906 C CA . PRO A 1 124 ? -10.450 -0.702 2.300 1.00 96.75 124 PRO A CA 1
ATOM 907 C C . PRO A 1 124 ? -10.881 -1.952 3.077 1.00 96.75 124 PRO A C 1
ATOM 909 O O . PRO A 1 124 ? -10.493 -2.092 4.237 1.00 96.75 124 PRO A O 1
ATOM 912 N N . ARG A 1 125 ? -11.671 -2.844 2.463 1.00 97.00 125 ARG A N 1
ATOM 913 C CA . ARG A 1 125 ? -12.128 -4.118 3.028 1.00 97.00 125 ARG A CA 1
ATOM 914 C C . ARG A 1 125 ? -11.405 -5.336 2.455 1.00 97.00 125 ARG A C 1
ATOM 916 O O . ARG A 1 125 ? -11.771 -6.453 2.815 1.00 97.00 125 ARG A O 1
ATOM 923 N N . ALA A 1 126 ? -10.389 -5.148 1.609 1.00 95.69 126 ALA A N 1
ATOM 924 C CA . ALA A 1 126 ? -9.572 -6.257 1.129 1.00 95.69 126 ALA A CA 1
ATOM 925 C C . ALA A 1 126 ? -9.012 -7.042 2.324 1.00 95.69 126 ALA A C 1
ATOM 927 O O . ALA A 1 126 ? -8.503 -6.433 3.259 1.00 95.69 126 ALA A O 1
ATOM 928 N N . CYS A 1 127 ? -9.094 -8.369 2.293 1.00 95.06 127 CYS A N 1
ATOM 929 C CA . CYS A 1 127 ? -8.579 -9.219 3.362 1.00 95.06 127 CYS A CA 1
ATOM 930 C C . CYS A 1 127 ? -7.282 -9.902 2.930 1.00 95.06 127 CYS A C 1
ATOM 932 O O . CYS A 1 127 ? -7.214 -10.460 1.834 1.00 95.06 127 CYS A O 1
ATOM 934 N N . ASP A 1 128 ? -6.285 -9.908 3.814 1.00 93.31 128 ASP A N 1
ATOM 935 C CA . ASP A 1 128 ? -5.103 -10.746 3.649 1.00 93.31 128 ASP A CA 1
ATOM 936 C C . ASP A 1 128 ? -5.397 -12.239 3.905 1.00 93.31 128 ASP A C 1
ATOM 938 O O . ASP A 1 128 ? -6.517 -12.641 4.236 1.00 93.31 128 ASP A O 1
ATOM 942 N N . ASN A 1 129 ? -4.373 -13.093 3.795 1.00 92.75 129 ASN A N 1
ATOM 943 C CA . ASN A 1 129 ? -4.513 -14.534 4.037 1.00 92.75 129 ASN A CA 1
ATOM 944 C C . ASN A 1 129 ? -4.896 -14.891 5.491 1.00 92.75 129 ASN A C 1
ATOM 946 O O . ASN A 1 129 ? -5.220 -16.045 5.766 1.00 92.75 129 ASN A O 1
ATOM 950 N N . ARG A 1 130 ? -4.847 -13.932 6.426 1.00 92.44 130 ARG A N 1
ATOM 951 C CA . ARG A 1 130 ? -5.318 -14.063 7.813 1.00 92.44 130 ARG A CA 1
ATOM 952 C C . ARG A 1 130 ? -6.687 -13.418 8.024 1.00 92.44 130 ARG A C 1
ATOM 954 O O . ARG A 1 130 ? -7.123 -13.268 9.163 1.00 92.44 130 ARG A O 1
ATOM 961 N N . GLY A 1 131 ? -7.391 -13.047 6.956 1.00 94.12 131 GLY A N 1
ATOM 962 C CA . GLY A 1 131 ? -8.676 -12.360 7.059 1.00 94.12 131 GLY A CA 1
ATOM 963 C C . GLY A 1 131 ? -8.553 -10.933 7.599 1.00 94.12 131 GLY A C 1
ATOM 964 O O . GLY A 1 131 ? -9.564 -10.314 7.914 1.00 94.12 131 GLY A O 1
ATOM 965 N N . CYS A 1 132 ? -7.337 -10.399 7.729 1.00 95.25 132 CYS A N 1
ATOM 966 C CA . CYS A 1 132 ? -7.116 -9.063 8.251 1.00 95.25 132 CYS A CA 1
ATOM 967 C C . CYS A 1 132 ? -7.313 -8.036 7.136 1.00 95.25 132 CYS A C 1
ATOM 969 O O . CYS A 1 132 ? -6.676 -8.113 6.093 1.00 95.25 132 CYS A O 1
ATOM 971 N N . GLN A 1 133 ? -8.167 -7.045 7.387 1.00 96.19 133 GLN A N 1
ATOM 972 C CA . GLN A 1 133 ? -8.266 -5.817 6.587 1.00 96.19 133 GLN A CA 1
ATOM 973 C C . GLN A 1 133 ? -7.097 -4.853 6.871 1.00 96.19 133 GLN A C 1
ATOM 975 O O . GLN A 1 133 ? -6.525 -4.915 7.968 1.00 96.19 133 GLN A O 1
ATOM 980 N N . PRO A 1 134 ? -6.806 -3.861 5.999 1.00 96.00 134 PRO A N 1
ATOM 981 C CA . PRO A 1 134 ? -5.799 -2.825 6.253 1.00 96.00 134 PRO A CA 1
ATOM 982 C C . PRO A 1 134 ? -5.950 -2.131 7.613 1.00 96.00 134 PRO A C 1
ATOM 984 O O . PRO A 1 134 ? -4.960 -1.746 8.234 1.00 96.00 134 PRO A O 1
ATOM 987 N N . LEU A 1 135 ? -7.184 -2.010 8.112 1.00 95.44 135 LEU A N 1
ATOM 988 C CA . LEU A 1 135 ? -7.467 -1.420 9.417 1.00 95.44 135 LEU A CA 1
ATOM 989 C C . LEU A 1 135 ? -6.845 -2.207 10.586 1.00 95.44 135 LEU A C 1
ATOM 991 O O . LEU A 1 135 ? -6.340 -1.588 11.524 1.00 95.44 135 LEU A O 1
ATOM 995 N N . HIS A 1 136 ? -6.798 -3.543 10.510 1.00 94.69 136 HIS A N 1
ATOM 996 C CA . HIS A 1 136 ? -6.112 -4.379 11.503 1.00 94.69 136 HIS A CA 1
ATOM 997 C C . HIS A 1 136 ? -4.621 -4.046 11.551 1.00 94.69 136 HIS A C 1
ATOM 999 O O . HIS A 1 136 ? -4.054 -3.860 12.624 1.00 94.69 136 HIS A O 1
ATOM 1005 N N . HIS A 1 137 ? -3.988 -3.898 10.386 1.00 92.94 137 HIS A N 1
ATOM 1006 C CA . HIS A 1 137 ? -2.565 -3.578 10.274 1.00 92.94 137 HIS A CA 1
ATOM 1007 C C . HIS A 1 137 ? -2.231 -2.169 10.759 1.00 92.94 137 HIS A C 1
ATOM 1009 O O . HIS A 1 137 ? -1.229 -1.982 11.451 1.00 92.94 137 HIS A O 1
ATOM 1015 N N . ALA A 1 138 ? -3.096 -1.189 10.472 1.00 91.75 138 ALA A N 1
ATOM 1016 C CA . ALA A 1 138 ? -2.965 0.153 11.033 1.00 91.75 138 ALA A CA 1
ATOM 1017 C C . ALA A 1 138 ? -2.948 0.115 12.570 1.00 91.75 138 ALA A C 1
ATOM 1019 O O . ALA A 1 138 ? -2.147 0.818 13.186 1.00 91.75 138 ALA A O 1
ATOM 1020 N N . ALA A 1 139 ? -3.797 -0.724 13.172 1.00 90.69 139 ALA A N 1
ATOM 1021 C CA . ALA A 1 139 ? -3.930 -0.890 14.616 1.00 90.69 139 ALA A CA 1
ATOM 1022 C C . ALA A 1 139 ? -2.810 -1.731 15.264 1.00 90.69 139 ALA A C 1
ATOM 1024 O O . ALA A 1 139 ? -2.448 -1.482 16.415 1.00 90.69 139 ALA A O 1
ATOM 1025 N N . ASN A 1 140 ? -2.233 -2.683 14.527 1.00 86.06 140 ASN A N 1
ATOM 1026 C CA . ASN A 1 140 ? -1.248 -3.653 15.016 1.00 86.06 140 ASN A CA 1
ATOM 1027 C C . ASN A 1 140 ? 0.111 -3.020 15.384 1.00 86.06 140 ASN A C 1
ATOM 1029 O O . ASN A 1 140 ? 0.778 -3.450 16.316 1.00 86.06 140 ASN A O 1
ATOM 1033 N N . VAL A 1 141 ? 0.555 -1.979 14.676 1.00 79.38 141 VAL A N 1
ATOM 1034 C CA . VAL A 1 141 ? 1.894 -1.406 14.915 1.00 79.38 141 VAL A CA 1
ATOM 1035 C C . VAL A 1 141 ? 1.842 -0.256 15.908 1.00 79.38 141 VAL A C 1
ATOM 1037 O O . VAL A 1 141 ? 1.144 0.732 15.688 1.00 79.38 141 VAL A O 1
ATOM 1040 N N . VAL A 1 142 ? 2.648 -0.330 16.968 1.00 75.88 142 VAL A N 1
ATOM 1041 C CA . VAL A 1 142 ? 2.872 0.807 17.867 1.00 75.88 142 VAL A CA 1
ATOM 1042 C C . VAL A 1 142 ? 3.815 1.797 17.193 1.00 75.88 142 VAL A C 1
ATOM 1044 O O . VAL A 1 142 ? 4.944 1.465 16.844 1.00 75.88 142 VAL A O 1
ATOM 1047 N N . SER A 1 143 ? 3.364 3.038 17.031 1.00 68.75 143 SER A N 1
ATOM 1048 C CA . SER A 1 143 ? 4.197 4.130 16.532 1.00 68.75 143 SER A CA 1
ATOM 1049 C C . SER A 1 143 ? 4.223 5.276 17.522 1.00 68.75 143 SER A C 1
ATOM 1051 O O . SER A 1 143 ? 3.186 5.716 18.019 1.00 68.75 143 SER A O 1
ATOM 1053 N N . SER A 1 144 ? 5.417 5.821 17.748 1.00 63.69 144 SER A N 1
ATOM 1054 C CA . SER A 1 144 ? 5.631 7.028 18.553 1.00 63.69 144 SER A CA 1
ATOM 1055 C C . SER A 1 144 ? 4.955 8.272 17.948 1.00 63.69 144 SER A C 1
ATOM 1057 O O . SER A 1 144 ? 4.882 9.316 18.589 1.00 63.69 144 SER A O 1
ATOM 1059 N N . SER A 1 145 ? 4.442 8.173 16.714 1.00 62.28 145 SER A N 1
ATOM 1060 C CA . SER A 1 145 ? 3.822 9.263 15.953 1.00 62.28 145 SER A CA 1
ATOM 1061 C C . SER A 1 145 ? 2.288 9.182 15.980 1.00 62.28 145 SER A C 1
ATOM 1063 O O . SER A 1 145 ? 1.652 8.953 14.949 1.00 62.28 145 SER A O 1
ATOM 1065 N N . GLY A 1 146 ? 1.675 9.397 17.149 1.00 63.41 146 GLY A N 1
ATOM 1066 C CA . GLY A 1 146 ? 0.225 9.231 17.371 1.00 63.41 146 GLY A CA 1
ATOM 1067 C C . GLY A 1 146 ? -0.710 10.005 16.420 1.00 63.41 146 GLY A C 1
ATOM 1068 O O . GLY A 1 146 ? -1.847 9.596 16.209 1.00 63.41 146 GLY A O 1
ATOM 1069 N N . ASN A 1 147 ? -0.242 11.075 15.771 1.00 77.25 147 ASN A N 1
ATOM 1070 C CA . ASN A 1 147 ? -1.060 11.824 14.808 1.00 77.25 147 ASN A CA 1
ATOM 1071 C C . ASN A 1 147 ? -1.243 11.084 13.470 1.00 77.25 147 ASN A C 1
ATOM 1073 O O . ASN A 1 147 ? -2.278 11.231 12.822 1.00 77.25 147 ASN A O 1
ATOM 1077 N N . ARG A 1 148 ? -0.257 10.281 13.041 1.00 84.94 148 ARG A N 1
ATOM 1078 C CA . ARG A 1 148 ? -0.311 9.576 11.745 1.00 84.94 148 ARG A CA 1
ATOM 1079 C C . ARG A 1 148 ? -1.325 8.440 11.770 1.00 84.94 148 ARG A C 1
ATOM 1081 O O . ARG A 1 148 ? -2.103 8.294 10.833 1.00 84.94 148 ARG A O 1
ATOM 1088 N N . ILE A 1 149 ? -1.341 7.679 12.862 1.00 88.12 149 ILE A N 1
ATOM 1089 C CA . ILE A 1 149 ? -2.246 6.541 13.025 1.00 88.12 149 ILE A CA 1
ATOM 1090 C C . ILE A 1 149 ? -3.711 6.984 13.066 1.00 88.12 149 ILE A C 1
ATOM 1092 O O . ILE A 1 149 ? -4.556 6.354 12.438 1.00 88.12 149 ILE A O 1
ATOM 1096 N N . GLN A 1 150 ? -4.000 8.127 13.702 1.00 90.75 150 GLN A N 1
ATOM 1097 C CA . GLN A 1 150 ? -5.341 8.703 13.699 1.00 90.75 150 GLN A CA 1
ATOM 1098 C C . GLN A 1 150 ? -5.804 9.040 12.279 1.00 90.75 150 GLN A C 1
ATOM 1100 O O . GLN A 1 150 ? -6.926 8.702 11.914 1.00 90.75 150 GLN A O 1
ATOM 1105 N N . LEU A 1 151 ? -4.953 9.684 11.475 1.00 91.75 151 LEU A N 1
ATOM 1106 C CA . LEU A 1 151 ? -5.295 10.037 10.097 1.00 91.75 151 LEU A CA 1
ATOM 1107 C C . LEU A 1 151 ? -5.592 8.791 9.251 1.00 91.75 151 LEU A C 1
ATOM 1109 O O . LEU A 1 151 ? -6.568 8.782 8.510 1.00 91.75 151 LEU A O 1
ATOM 1113 N N . ILE A 1 152 ? -4.787 7.736 9.397 1.00 92.94 152 ILE A N 1
ATOM 1114 C CA . ILE A 1 152 ? -4.951 6.483 8.649 1.00 92.94 152 ILE A CA 1
ATOM 1115 C C . ILE A 1 152 ? -6.242 5.765 9.040 1.00 92.94 152 ILE A C 1
ATOM 1117 O O . ILE A 1 152 ? -7.024 5.420 8.160 1.00 92.94 152 ILE A O 1
ATOM 1121 N N . ILE A 1 153 ? -6.490 5.576 10.340 1.00 93.75 153 ILE A N 1
ATOM 1122 C CA . ILE A 1 153 ? -7.707 4.910 10.827 1.00 93.75 153 ILE A CA 1
ATOM 1123 C C . ILE A 1 153 ? -8.948 5.669 10.353 1.00 93.75 153 ILE A C 1
ATOM 1125 O O . ILE A 1 153 ? -9.864 5.066 9.804 1.00 93.75 153 ILE A O 1
ATOM 1129 N N . MET A 1 154 ? -8.959 6.998 10.499 1.00 94.38 154 MET A N 1
ATOM 1130 C CA . MET A 1 154 ? -10.087 7.813 10.046 1.00 94.38 154 MET A CA 1
ATOM 1131 C C . MET A 1 154 ? -10.280 7.732 8.529 1.00 94.38 154 MET A C 1
ATOM 1133 O O . MET A 1 154 ? -11.417 7.615 8.085 1.00 94.38 154 MET A O 1
ATOM 1137 N N . ALA A 1 155 ? -9.201 7.754 7.741 1.00 95.62 155 ALA A N 1
ATOM 1138 C CA . ALA A 1 155 ? -9.283 7.637 6.287 1.00 95.62 155 ALA A CA 1
ATOM 1139 C C . ALA A 1 155 ? -9.842 6.275 5.845 1.00 95.62 155 ALA A C 1
ATOM 1141 O O . ALA A 1 155 ? -10.727 6.227 4.996 1.00 95.62 155 ALA A O 1
ATOM 1142 N N . LEU A 1 156 ? -9.373 5.178 6.449 1.00 96.19 156 LEU A N 1
ATOM 1143 C CA . LEU A 1 156 ? -9.861 3.828 6.156 1.00 96.19 156 LEU A CA 1
ATOM 1144 C C . LEU A 1 156 ? -11.347 3.682 6.505 1.00 96.19 156 LEU A C 1
ATOM 1146 O O . LEU A 1 156 ? -12.123 3.205 5.682 1.00 96.19 156 LEU A O 1
ATOM 1150 N N . LEU A 1 157 ? -11.765 4.145 7.687 1.00 95.62 157 LEU A N 1
ATOM 1151 C CA . LEU A 1 157 ? -13.169 4.096 8.107 1.00 95.62 157 LEU A CA 1
ATOM 1152 C C . LEU A 1 157 ? -14.070 4.965 7.220 1.00 95.62 157 LEU A C 1
ATOM 1154 O O . LEU A 1 157 ? -15.149 4.532 6.830 1.00 95.62 157 LEU A O 1
ATOM 1158 N N . GLN A 1 158 ? -13.619 6.165 6.841 1.00 95.75 158 GLN A N 1
ATOM 1159 C CA . GLN A 1 158 ? -14.347 7.034 5.907 1.00 95.75 158 GLN A CA 1
ATOM 1160 C C . GLN A 1 158 ? -14.478 6.422 4.510 1.00 95.75 158 GLN A C 1
ATOM 1162 O O . GLN A 1 158 ? -15.489 6.639 3.848 1.00 95.75 158 GLN A O 1
ATOM 1167 N N . ALA A 1 159 ? -13.482 5.649 4.072 1.00 95.81 159 ALA A N 1
ATOM 1168 C CA . ALA A 1 159 ? -13.547 4.898 2.823 1.00 95.81 159 ALA A CA 1
ATOM 1169 C C . ALA A 1 159 ? -14.441 3.647 2.915 1.00 95.81 159 ALA A C 1
ATOM 1171 O O . ALA A 1 159 ? -14.735 3.031 1.894 1.00 95.81 159 ALA A O 1
ATOM 1172 N N . GLY A 1 160 ? -14.909 3.287 4.114 1.00 95.19 160 GLY A N 1
ATOM 1173 C CA . GLY A 1 160 ? -15.808 2.162 4.339 1.00 95.19 160 GLY A CA 1
ATOM 1174 C C . GLY A 1 160 ? -15.128 0.894 4.847 1.00 95.19 160 GLY A C 1
ATOM 1175 O O . GLY A 1 160 ? -15.733 -0.167 4.734 1.00 95.19 160 GLY A O 1
ATOM 1176 N N . ALA A 1 161 ? -13.915 0.961 5.408 1.00 95.44 161 ALA A N 1
ATOM 1177 C CA . ALA A 1 161 ? -13.371 -0.154 6.189 1.00 95.44 161 ALA A CA 1
ATOM 1178 C C . ALA A 1 161 ? -14.352 -0.546 7.304 1.00 95.44 161 ALA A C 1
ATOM 1180 O O . ALA A 1 161 ? -15.030 0.309 7.877 1.00 95.44 161 ALA A O 1
ATOM 1181 N N . ASP A 1 162 ? -14.428 -1.837 7.609 1.00 94.31 162 ASP A N 1
ATOM 1182 C CA . ASP A 1 162 ? -15.275 -2.322 8.692 1.00 94.31 162 ASP A CA 1
ATOM 1183 C C . ASP A 1 162 ? -14.483 -2.302 10.009 1.00 94.31 162 ASP A C 1
ATOM 1185 O O . ASP A 1 162 ? -13.448 -2.957 10.141 1.00 94.31 162 ASP A O 1
ATOM 1189 N N . SER A 1 163 ? -14.952 -1.498 10.970 1.00 92.88 163 SER A N 1
ATOM 1190 C CA . SER A 1 163 ? -14.304 -1.325 12.274 1.00 92.88 163 SER A CA 1
ATOM 1191 C C . SER A 1 163 ? -14.330 -2.580 13.136 1.00 92.88 163 SER A C 1
ATOM 1193 O O . SER A 1 163 ? -13.473 -2.706 14.008 1.00 92.88 163 SER A O 1
ATOM 1195 N N . ASP A 1 164 ? -15.280 -3.481 12.875 1.00 92.56 164 ASP A N 1
ATOM 1196 C CA . ASP A 1 164 ? -15.523 -4.702 13.644 1.00 92.56 164 ASP A CA 1
ATOM 1197 C C . ASP A 1 164 ? -15.290 -5.964 12.796 1.00 92.56 164 ASP A C 1
ATOM 1199 O O . ASP A 1 164 ? -15.711 -7.061 13.166 1.00 92.56 164 ASP A O 1
ATOM 1203 N N . ALA A 1 165 ? -14.599 -5.820 11.661 1.00 93.19 165 ALA A N 1
ATOM 1204 C CA . ALA A 1 165 ? -14.176 -6.951 10.851 1.00 93.19 165 ALA A CA 1
ATOM 1205 C C . ALA A 1 165 ? -13.375 -7.949 11.691 1.00 93.19 165 ALA A C 1
ATOM 1207 O O . ALA A 1 165 ? -12.545 -7.551 12.502 1.00 93.19 165 ALA A O 1
ATOM 1208 N N . LEU A 1 166 ? -13.599 -9.241 11.469 1.00 93.06 166 LEU A N 1
ATOM 1209 C CA . LEU A 1 166 ? -12.907 -10.299 12.196 1.00 93.06 166 LEU A CA 1
ATOM 1210 C C . LEU A 1 166 ? -11.800 -10.899 11.332 1.00 93.06 166 LEU A C 1
ATOM 1212 O O . LEU A 1 166 ? -12.046 -11.285 10.187 1.00 93.06 166 LEU A O 1
ATOM 1216 N N . SER A 1 167 ? -10.605 -11.033 11.906 1.00 91.88 167 SER A N 1
ATOM 1217 C CA . SER A 1 167 ? -9.566 -11.905 11.358 1.00 91.88 167 SER A CA 1
ATOM 1218 C C . SER A 1 167 ? -9.985 -13.382 11.438 1.00 91.88 167 SER A C 1
ATOM 1220 O O . SER A 1 167 ? -10.971 -13.738 12.087 1.00 91.88 167 SER A O 1
ATOM 1222 N N . ILE A 1 168 ? -9.198 -14.281 10.838 1.00 90.69 168 ILE A N 1
ATOM 1223 C CA . ILE A 1 168 ? -9.407 -15.736 10.979 1.00 90.69 168 ILE A CA 1
ATOM 1224 C C . ILE A 1 168 ? -9.309 -16.214 12.435 1.00 90.69 168 ILE A C 1
ATOM 1226 O O . ILE A 1 168 ? -9.865 -17.253 12.777 1.00 90.69 168 ILE A O 1
ATOM 1230 N N . GLU A 1 169 ? -8.604 -15.464 13.286 1.00 87.00 169 GLU A N 1
ATOM 1231 C CA . GLU A 1 169 ? -8.461 -15.734 14.721 1.00 87.00 169 GLU A CA 1
ATOM 1232 C C . GLU A 1 169 ? -9.651 -15.178 15.524 1.00 87.00 169 GLU A C 1
ATOM 1234 O O . GLU A 1 169 ? -9.709 -15.334 16.739 1.00 87.00 169 GLU A O 1
ATOM 1239 N N . GLY A 1 170 ? -10.616 -14.540 14.851 1.00 89.62 170 GLY A N 1
ATOM 1240 C CA . GLY A 1 170 ? -11.774 -13.916 15.480 1.00 89.62 170 GLY A CA 1
ATOM 1241 C C . GLY A 1 170 ? -11.460 -12.580 16.149 1.00 89.62 170 GLY A C 1
ATOM 1242 O O . GLY A 1 170 ? -12.263 -12.125 16.956 1.00 89.62 170 GLY A O 1
ATOM 1243 N N . CYS A 1 171 ? -10.319 -11.959 15.836 1.00 89.62 171 CYS A N 1
ATOM 1244 C CA . CYS A 1 171 ? -9.911 -10.698 16.446 1.00 89.62 171 CYS A CA 1
ATOM 1245 C C . CYS A 1 171 ? -10.307 -9.495 15.585 1.00 89.62 171 CYS A C 1
ATOM 1247 O O . CYS A 1 171 ? -10.031 -9.470 14.386 1.00 89.62 171 CYS A O 1
ATOM 1249 N N . THR A 1 172 ? -10.856 -8.467 16.223 1.00 93.38 172 THR A N 1
ATOM 1250 C CA . THR A 1 172 ? -11.142 -7.153 15.628 1.00 93.38 172 THR A CA 1
ATOM 1251 C C . THR A 1 172 ? -9.874 -6.293 15.491 1.00 93.38 172 THR A C 1
ATOM 1253 O O . THR A 1 172 ? -8.850 -6.559 16.144 1.00 93.38 172 THR A O 1
ATOM 1256 N N . PRO A 1 173 ? -9.908 -5.194 14.708 1.00 93.19 173 PRO A N 1
ATOM 1257 C CA . PRO A 1 173 ? -8.839 -4.197 14.705 1.00 93.19 173 PRO A CA 1
ATOM 1258 C C . PRO A 1 173 ? -8.590 -3.581 16.089 1.00 93.19 173 PRO A C 1
ATOM 1260 O O . PRO A 1 173 ? -7.450 -3.277 16.441 1.00 93.19 173 PRO A O 1
ATOM 1263 N N . LEU A 1 174 ? -9.645 -3.403 16.893 1.00 92.50 174 LEU A N 1
ATOM 1264 C CA . LEU A 1 174 ? -9.527 -2.862 18.246 1.00 92.50 174 LEU A CA 1
ATOM 1265 C C . LEU A 1 174 ? -8.796 -3.835 19.182 1.00 92.50 174 LEU A C 1
ATOM 1267 O O . LEU A 1 174 ? -7.920 -3.416 19.938 1.00 92.50 174 LEU A O 1
ATOM 1271 N N . GLU A 1 175 ? -9.099 -5.128 19.103 1.00 90.44 175 GLU A N 1
ATOM 1272 C CA . GLU A 1 175 ? -8.395 -6.158 19.874 1.00 90.44 175 GLU A CA 1
ATOM 1273 C C . GLU A 1 175 ? -6.923 -6.263 19.464 1.00 90.44 175 GLU A C 1
ATOM 1275 O O . GLU A 1 175 ? -6.062 -6.323 20.339 1.00 90.44 175 GLU A O 1
ATOM 1280 N N . HIS A 1 176 ? -6.598 -6.150 18.170 1.00 89.31 176 HIS A N 1
ATOM 1281 C CA . HIS A 1 176 ? -5.204 -6.041 17.718 1.00 89.31 176 HIS A CA 1
ATOM 1282 C C . HIS A 1 176 ? -4.482 -4.844 18.351 1.00 89.31 176 HIS A C 1
ATOM 1284 O O . HIS A 1 176 ? -3.345 -4.982 18.805 1.00 89.31 176 HIS A O 1
ATOM 1290 N N . ALA A 1 177 ? -5.137 -3.678 18.432 1.00 90.94 177 ALA A N 1
ATOM 1291 C CA . ALA A 1 177 ? -4.557 -2.521 19.111 1.00 90.94 177 ALA A CA 1
ATOM 1292 C C . ALA A 1 177 ? -4.263 -2.818 20.589 1.00 90.94 177 ALA A C 1
ATOM 1294 O O . ALA A 1 177 ? -3.218 -2.409 21.097 1.00 90.94 177 ALA A O 1
ATOM 1295 N N . PHE A 1 178 ? -5.151 -3.532 21.285 1.00 89.44 178 PHE A N 1
ATOM 1296 C CA . PHE A 1 178 ? -4.940 -3.904 22.684 1.00 89.44 178 PHE A CA 1
ATOM 1297 C C . PHE A 1 178 ? -3.825 -4.931 22.868 1.00 89.44 178 PHE A C 1
ATOM 1299 O O . PHE A 1 178 ? -2.959 -4.714 23.716 1.00 89.44 178 PHE A O 1
ATOM 1306 N N . LEU A 1 179 ? -3.802 -5.993 22.057 1.00 87.81 179 LEU A N 1
ATOM 1307 C CA . LEU A 1 179 ? -2.780 -7.045 22.108 1.00 87.81 179 LEU A CA 1
ATOM 1308 C C . LEU A 1 179 ? -1.364 -6.479 21.949 1.00 87.81 179 LEU A C 1
ATOM 1310 O O . LEU A 1 179 ? -0.425 -6.963 22.573 1.00 87.81 179 LEU A O 1
ATOM 1314 N N . GLN A 1 180 ? -1.222 -5.415 21.160 1.00 87.50 180 GLN A N 1
ATOM 1315 C CA . GLN A 1 180 ? 0.061 -4.772 20.880 1.00 87.50 180 GLN A CA 1
ATOM 1316 C C . GLN A 1 180 ? 0.352 -3.571 21.789 1.00 87.50 180 GLN A C 1
ATOM 1318 O O . GLN A 1 180 ? 1.395 -2.934 21.664 1.00 87.50 180 GLN A O 1
ATOM 1323 N N . GLY A 1 181 ? -0.565 -3.209 22.693 1.00 87.69 181 GLY A N 1
ATOM 1324 C CA . GLY A 1 181 ? -0.420 -2.031 23.553 1.00 87.69 181 GLY A CA 1
ATOM 1325 C C . GLY A 1 181 ? -0.505 -0.693 22.802 1.00 87.69 181 GLY A C 1
ATOM 1326 O O . GLY A 1 181 ? -0.020 0.332 23.286 1.00 87.69 181 GLY A O 1
ATOM 1327 N N . ASN A 1 182 ? -1.132 -0.663 21.625 1.00 88.94 182 ASN A N 1
ATOM 1328 C CA . ASN A 1 182 ? -1.315 0.535 20.814 1.00 88.94 182 ASN A CA 1
ATOM 1329 C C . ASN A 1 182 ? -2.483 1.398 21.317 1.00 88.94 182 ASN A C 1
ATOM 1331 O O . ASN A 1 182 ? -3.562 1.475 20.724 1.00 88.94 182 ASN A O 1
ATOM 1335 N N . ILE A 1 183 ? -2.246 2.095 22.429 1.00 88.44 183 ILE A N 1
ATOM 1336 C CA . ILE A 1 183 ? -3.250 2.934 23.101 1.00 88.44 183 ILE A CA 1
ATOM 1337 C C . ILE A 1 183 ? -3.812 4.016 22.163 1.00 88.44 183 ILE A C 1
ATOM 1339 O O . ILE A 1 183 ? -4.994 4.353 22.244 1.00 88.44 183 ILE A O 1
ATOM 1343 N N . SER A 1 184 ? -2.986 4.573 21.272 1.00 89.69 184 SER A N 1
ATOM 1344 C CA . SER A 1 184 ? -3.424 5.603 20.324 1.00 89.69 184 SER A CA 1
ATOM 1345 C C . SER A 1 184 ? -4.423 5.048 19.310 1.00 89.69 184 SER A C 1
ATOM 1347 O O . SER A 1 184 ? -5.480 5.651 19.135 1.00 89.69 184 SER A O 1
ATOM 1349 N N . ALA A 1 185 ? -4.141 3.892 18.696 1.00 90.38 185 ALA A N 1
ATOM 1350 C CA . ALA A 1 185 ? -5.094 3.242 17.795 1.00 90.38 185 ALA A CA 1
ATOM 1351 C C . ALA A 1 185 ? -6.395 2.884 18.514 1.00 90.38 185 ALA A C 1
ATOM 1353 O O . ALA A 1 185 ? -7.468 3.234 18.028 1.00 90.38 185 ALA A O 1
ATOM 1354 N N . ALA A 1 186 ? -6.299 2.270 19.699 1.00 91.38 186 ALA A N 1
ATOM 1355 C CA . ALA A 1 186 ? -7.465 1.872 20.479 1.00 91.38 186 ALA A CA 1
ATOM 1356 C C . ALA A 1 186 ? -8.376 3.070 20.793 1.00 91.38 186 ALA A C 1
ATOM 1358 O O . ALA A 1 186 ? -9.583 3.015 20.569 1.00 91.38 186 ALA A O 1
ATOM 1359 N N . LYS A 1 187 ? -7.803 4.203 21.229 1.00 90.62 187 LYS A N 1
ATOM 1360 C CA . LYS A 1 187 ? -8.563 5.440 21.481 1.00 90.62 187 LYS A CA 1
ATOM 1361 C C . LYS A 1 187 ? -9.288 5.949 20.238 1.00 90.62 187 LYS A C 1
ATOM 1363 O O . LYS A 1 187 ? -10.426 6.402 20.347 1.00 90.62 187 LYS A O 1
ATOM 1368 N N . VAL A 1 188 ? -8.631 5.918 19.078 1.00 91.62 188 VAL A N 1
ATOM 1369 C CA . VAL A 1 188 ? -9.229 6.394 17.823 1.00 91.62 188 VAL A CA 1
ATOM 1370 C C . VAL A 1 188 ? -10.348 5.459 17.372 1.00 91.62 188 VAL A C 1
ATOM 1372 O O . VAL A 1 188 ? -11.424 5.949 17.048 1.00 91.62 188 VAL A O 1
ATOM 1375 N N . LEU A 1 189 ? -10.132 4.142 17.416 1.00 91.75 189 LEU A N 1
ATOM 1376 C CA . LEU A 1 189 ? -11.134 3.134 17.056 1.00 91.75 189 LEU A CA 1
ATOM 1377 C C . LEU A 1 189 ? -12.376 3.222 17.951 1.00 91.75 189 LEU A C 1
ATOM 1379 O O . LEU A 1 189 ? -13.488 3.297 17.436 1.00 91.75 189 LEU A O 1
ATOM 1383 N N . ILE A 1 190 ? -12.198 3.336 19.272 1.00 92.25 190 ILE A N 1
ATOM 1384 C CA . ILE A 1 190 ? -13.310 3.530 20.219 1.00 92.25 190 ILE A CA 1
ATOM 1385 C C . ILE A 1 190 ? -14.072 4.820 19.903 1.00 92.25 190 ILE A C 1
ATOM 1387 O O . ILE A 1 190 ? -15.299 4.830 19.858 1.00 92.25 190 ILE A O 1
ATOM 1391 N N . LYS A 1 191 ? -13.357 5.925 19.647 1.00 91.19 191 LYS A N 1
ATOM 1392 C CA . LYS A 1 191 ? -13.987 7.205 19.292 1.00 91.19 191 LYS A CA 1
ATOM 1393 C C . LYS A 1 191 ? -14.744 7.131 17.962 1.00 91.19 191 LYS A C 1
ATOM 1395 O O . LYS A 1 191 ? -15.712 7.865 17.784 1.00 91.19 191 LYS A O 1
ATOM 1400 N N . ALA A 1 192 ? -14.298 6.278 17.046 1.00 87.81 192 ALA A N 1
ATOM 1401 C CA . ALA A 1 192 ? -14.938 6.054 15.760 1.00 87.81 192 ALA A CA 1
ATOM 1402 C C . ALA A 1 192 ? -16.103 5.046 15.820 1.00 87.81 192 ALA A C 1
ATOM 1404 O O . ALA A 1 192 ? -16.762 4.842 14.806 1.00 87.81 192 ALA A O 1
ATOM 1405 N N . GLY A 1 193 ? -16.390 4.470 16.994 1.00 86.56 193 GLY A N 1
ATOM 1406 C CA . GLY A 1 193 ? -17.534 3.587 17.213 1.00 86.56 193 GLY A CA 1
ATOM 1407 C C . GLY A 1 193 ? -17.238 2.094 17.082 1.00 86.56 193 GLY A C 1
ATOM 1408 O O . GLY A 1 193 ? -18.192 1.327 17.031 1.00 86.56 193 GLY A O 1
ATOM 1409 N N . ALA A 1 194 ? -15.964 1.679 17.052 1.00 88.31 194 ALA A N 1
ATOM 1410 C CA . ALA A 1 194 ? -15.607 0.260 17.088 1.00 88.31 194 ALA A CA 1
ATOM 1411 C C . ALA A 1 194 ? -16.153 -0.401 18.361 1.00 88.31 194 ALA A C 1
ATOM 1413 O O . ALA A 1 194 ? -16.044 0.154 19.465 1.00 88.31 194 ALA A O 1
ATOM 1414 N N . THR A 1 195 ? -16.732 -1.587 18.209 1.00 86.12 195 THR A N 1
ATOM 1415 C CA . THR A 1 195 ? -17.363 -2.309 19.305 1.00 86.12 195 THR A CA 1
ATOM 1416 C C . THR A 1 195 ? -16.297 -2.814 20.271 1.00 86.12 195 THR A C 1
ATOM 1418 O O . THR A 1 195 ? -15.367 -3.529 19.904 1.00 86.12 195 THR A O 1
ATOM 1421 N N . VAL A 1 196 ? -16.442 -2.466 21.551 1.00 79.50 196 VAL A N 1
ATOM 1422 C CA . VAL A 1 196 ? -15.588 -3.006 22.615 1.00 79.50 196 VAL A CA 1
ATOM 1423 C C . VAL A 1 196 ? -16.127 -4.380 23.010 1.00 79.50 196 VAL A C 1
ATOM 1425 O O . VAL A 1 196 ? -16.911 -4.510 23.952 1.00 79.50 196 VAL A O 1
ATOM 1428 N N . CYS A 1 197 ? -15.738 -5.414 22.270 1.00 67.88 197 CYS A N 1
ATOM 1429 C CA . CYS A 1 197 ? -16.017 -6.792 22.653 1.00 67.88 197 CYS A CA 1
ATOM 1430 C C . CYS A 1 197 ? -15.055 -7.213 23.777 1.00 67.88 197 CYS A C 1
ATOM 1432 O O . CYS A 1 197 ? -13.841 -7.185 23.628 1.00 67.88 197 CYS A O 1
ATOM 1434 N N . LEU A 1 198 ? -15.604 -7.576 24.940 1.00 56.31 198 LEU A N 1
ATOM 1435 C CA . LEU A 1 198 ? -14.846 -8.047 26.112 1.00 56.31 198 LEU A CA 1
ATOM 1436 C C . LEU A 1 198 ? -14.592 -9.567 26.100 1.00 56.31 198 LEU A C 1
ATOM 1438 O O . LEU A 1 198 ? -14.241 -10.135 27.134 1.00 56.31 198 LEU A O 1
ATOM 1442 N N . TRP A 1 199 ? -14.769 -10.249 24.966 1.00 55.81 199 TRP A N 1
ATOM 1443 C CA . TRP A 1 199 ? -14.516 -11.689 24.868 1.00 55.81 199 TRP A CA 1
ATOM 1444 C C . TRP A 1 199 ? -13.024 -11.933 24.638 1.00 55.81 199 TRP A C 1
ATOM 1446 O O . TRP A 1 199 ? -12.608 -12.396 23.583 1.00 55.81 199 TRP A O 1
ATOM 1456 N N . ILE A 1 200 ? -12.207 -11.617 25.645 1.00 48.28 200 ILE A N 1
ATOM 1457 C CA . ILE A 1 200 ? -10.841 -12.133 25.717 1.00 48.28 200 ILE A CA 1
ATOM 1458 C C . ILE A 1 200 ? -10.985 -13.647 25.911 1.00 48.28 200 ILE A C 1
ATOM 1460 O O . ILE A 1 200 ? -11.174 -14.120 27.031 1.00 48.28 200 ILE A O 1
ATOM 1464 N N . TYR A 1 201 ? -10.970 -14.410 24.819 1.00 49.28 201 TYR A N 1
ATOM 1465 C CA . TYR A 1 201 ? -10.709 -15.840 24.899 1.00 49.28 201 TYR A CA 1
ATOM 1466 C C . TYR A 1 201 ? -9.218 -15.998 25.207 1.00 49.28 201 TYR A C 1
ATOM 1468 O O . TYR A 1 201 ? -8.374 -15.946 24.314 1.00 49.28 201 TYR A O 1
ATOM 1476 N N . CYS A 1 202 ? -8.920 -16.071 26.507 1.00 46.56 202 CYS A N 1
ATOM 1477 C CA . CYS A 1 202 ? -7.687 -16.643 27.038 1.00 46.56 202 CYS A CA 1
ATOM 1478 C C . CYS A 1 202 ? -7.582 -18.128 26.674 1.00 46.56 202 CYS A C 1
ATOM 1480 O O . CYS A 1 202 ? -8.637 -18.807 26.695 1.00 46.56 202 CYS A O 1
#

Sequence (202 aa):
MDHPDGEEAVLALCDAGANVDAADVHGHTPLHYAVWRGSASAVQLLLSRGASSLKRAESDICSPLHYASLLMSHPNGSEAVNSLLDAGWDVNTAGSNGWTPLHWAAQFHVPSAVLLLLKAGADPRACDNRGCQPLHHAANVVSSSGNRIQLIIMALLQAGADSDALSIEGCTPLEHAFLQGNISAAKVLIKAGATVCLWIYC

Secondary structure (DSSP, 8-state):
---HHHHHHHHHHHHTT--TT---TTS--HHHHHHHHT-HHHHHHHHHTT--TT---SSS---HHHHHHHGGGSTTHHHHHHHHHHTT--TT---TTS--HHHHHHHTT-HHHHHHHHHTT--TT---TTS--HHHHHHHS--S-HHHHHHHHHHHHHTT--TTPPPTTS--HHHHHHHTT-HHHHHHHHHTT---------